Protein AF-A0A7R9CH21-F1 (afdb_monomer_lite)

Foldseek 3Di:
DDDPPPPPPPPPVLVVVLVVQLVLLVVLVVLCVVLVHDFPDDAHSCQSVDPDDDPLSVLQNQQSLLSRLLVLCQQQPAALVQDASNPNVSSVVQCVDVVRGNRSDDDDRDHDPVSSVVSNVVSVVSNPRDDPDDDPDDRPDPPPCVPDDPPPVPPPPPDPDDDDDDDDDDDDDDDDDDDDDDDDDDDDDDDDDDPDDDDDD

Secondary structure (DSSP, 8-state):
------------HHHHHHHHHHHHHHHHHHHHHHTT---SS---GGGGG-S---HHHHHHHHHHHHHHHHHHHHHTT--GGG--TT-HHHHHHHHH-TTT--TT--S-----HHHHHHHHHHHHHHHT---SS----S-S---GGGS-----------PPP----------------------------------------

Sequence (201 aa):
VPGGGTDSVDHNPAYNLAGALTYTTQLINVLAYYLDVRLPNKLCYSDFCSHEMSDPTFARRVAKLNANVLHLCLLQNVEPERLHSTHTLHNVLNLLDTTVSDLGRQGPLEVDPVQARSLEDQLTHDLDLNEGSGSEDESDNLPWEWETVPNISCPETTAGPAVVPSQQLMNTQQATSMAGGLVTSAAASIVSIWRGWTGNK

Structure (mmCIF, N/CA/C/O backbone):
data_AF-A0A7R9CH21-F1
#
_entry.id   AF-A0A7R9CH21-F1
#
loop_
_atom_site.group_PDB
_atom_site.id
_atom_site.type_symbol
_atom_site.label_atom_id
_atom_site.label_alt_id
_atom_site.label_comp_id
_atom_site.label_asym_id
_atom_site.label_entity_id
_atom_site.label_seq_id
_atom_site.pdbx_PDB_ins_code
_atom_site.Cartn_x
_atom_site.Cartn_y
_atom_site.Cartn_z
_atom_site.occupancy
_atom_site.B_iso_or_equiv
_atom_site.auth_seq_id
_atom_site.auth_comp_id
_atom_site.auth_asym_id
_atom_site.auth_atom_id
_atom_site.pdbx_PDB_model_num
ATOM 1 N N . VAL A 1 1 ? 42.437 -32.019 -20.008 1.00 41.94 1 VAL A N 1
ATOM 2 C CA . VAL A 1 1 ? 42.336 -30.587 -19.651 1.00 41.94 1 VAL A CA 1
ATOM 3 C C . VAL A 1 1 ? 40.982 -30.390 -18.994 1.00 41.94 1 VAL A C 1
ATOM 5 O O . VAL A 1 1 ? 39.993 -30.672 -19.659 1.00 41.94 1 VAL A O 1
ATOM 8 N N . PRO A 1 2 ? 40.918 -30.058 -17.696 1.00 45.38 2 PRO A N 1
ATOM 9 C CA . PRO A 1 2 ? 39.664 -29.739 -17.030 1.00 45.38 2 PRO A CA 1
ATOM 10 C C . PRO A 1 2 ? 39.287 -28.289 -17.354 1.00 45.38 2 PRO A C 1
ATOM 12 O O . PRO A 1 2 ? 40.154 -27.426 -17.461 1.00 45.38 2 PRO A O 1
ATOM 15 N N . GLY A 1 3 ? 37.999 -28.033 -17.521 1.00 43.38 3 GLY A N 1
ATOM 16 C CA . GLY A 1 3 ? 37.456 -26.706 -17.786 1.00 43.38 3 GLY A CA 1
ATOM 17 C C . GLY A 1 3 ? 35.960 -26.736 -17.542 1.00 43.38 3 GLY A C 1
ATOM 18 O O . GLY A 1 3 ? 35.179 -26.649 -18.480 1.00 43.38 3 GLY A O 1
ATOM 19 N N . GLY A 1 4 ? 35.580 -26.970 -16.284 1.00 49.09 4 GLY A N 1
ATOM 20 C CA . GLY A 1 4 ? 34.216 -26.758 -15.825 1.00 49.09 4 GLY A CA 1
ATOM 21 C C . GLY A 1 4 ? 33.927 -25.264 -15.853 1.00 49.09 4 GLY A C 1
ATOM 22 O O . GLY A 1 4 ? 34.279 -24.554 -14.918 1.00 49.09 4 GLY A O 1
ATOM 23 N N . GLY A 1 5 ? 33.329 -24.797 -16.944 1.00 43.41 5 GLY A N 1
ATOM 24 C CA . GLY A 1 5 ? 32.589 -23.547 -16.952 1.00 43.41 5 GLY A CA 1
ATOM 25 C C . GLY A 1 5 ? 31.245 -23.819 -16.300 1.00 43.41 5 GLY A C 1
ATOM 26 O O . GLY A 1 5 ? 30.295 -24.203 -16.972 1.00 43.41 5 GLY A O 1
ATOM 27 N N . THR A 1 6 ? 31.171 -23.710 -14.976 1.00 50.28 6 THR A N 1
ATOM 28 C CA . THR A 1 6 ? 29.894 -23.367 -14.358 1.00 50.28 6 THR A CA 1
ATOM 29 C C . THR A 1 6 ? 29.632 -21.937 -14.790 1.00 50.28 6 THR A C 1
ATOM 31 O O . THR A 1 6 ? 30.274 -21.029 -14.263 1.00 50.28 6 THR A O 1
ATOM 34 N N . ASP A 1 7 ? 28.775 -21.760 -15.793 1.00 49.62 7 ASP A N 1
ATOM 35 C CA . ASP A 1 7 ? 28.205 -20.463 -16.128 1.00 49.62 7 ASP A CA 1
ATOM 36 C C . ASP A 1 7 ? 27.578 -19.920 -14.844 1.00 49.62 7 ASP A C 1
ATOM 38 O O . ASP A 1 7 ? 26.506 -20.344 -14.405 1.00 49.62 7 ASP A O 1
ATOM 42 N N . SER A 1 8 ? 28.319 -19.052 -14.162 1.00 51.94 8 SER A N 1
ATOM 43 C CA . SER A 1 8 ? 27.805 -18.238 -13.084 1.00 51.94 8 SER A CA 1
ATOM 44 C C . SER A 1 8 ? 26.752 -17.364 -13.733 1.00 51.94 8 SER A C 1
ATOM 46 O O . SER A 1 8 ? 27.094 -16.375 -14.372 1.00 51.94 8 SER A O 1
ATOM 48 N N . VAL A 1 9 ? 25.488 -17.786 -13.653 1.00 62.00 9 VAL A N 1
ATOM 49 C CA . VAL A 1 9 ? 24.343 -16.962 -14.027 1.00 62.00 9 VAL A CA 1
ATOM 50 C C . VAL A 1 9 ? 24.533 -15.650 -13.286 1.00 62.00 9 VAL A C 1
ATOM 52 O O . VAL A 1 9 ? 24.400 -15.624 -12.059 1.00 62.00 9 VAL A O 1
ATOM 55 N N . ASP A 1 10 ? 24.935 -14.610 -14.015 1.00 57.50 10 ASP A N 1
ATOM 56 C CA . ASP A 1 10 ? 25.156 -13.277 -13.479 1.00 57.50 10 ASP A CA 1
ATOM 57 C C . ASP A 1 10 ? 23.880 -12.876 -12.737 1.00 57.50 10 ASP A C 1
ATOM 59 O O . ASP A 1 10 ? 22.834 -12.614 -13.336 1.00 57.50 10 ASP A O 1
ATOM 63 N N . HIS A 1 11 ? 23.928 -12.937 -11.406 1.00 69.00 11 HIS A N 1
ATOM 64 C CA . HIS A 1 11 ? 22.794 -12.613 -10.555 1.00 69.00 11 HIS A CA 1
ATOM 65 C C . HIS A 1 11 ? 22.593 -11.106 -10.625 1.00 69.00 11 HIS A C 1
ATOM 67 O O . HIS A 1 11 ? 23.187 -10.360 -9.849 1.00 69.00 11 HIS A O 1
ATOM 73 N N . ASN A 1 12 ? 21.771 -10.645 -11.567 1.00 78.38 12 ASN A N 1
ATOM 74 C CA . ASN A 1 12 ? 21.358 -9.253 -11.585 1.00 78.38 12 ASN A CA 1
ATOM 75 C C . ASN A 1 12 ? 20.479 -9.004 -10.340 1.00 78.38 12 ASN A C 1
ATOM 77 O O . ASN A 1 12 ? 19.378 -9.560 -10.256 1.00 78.38 12 ASN A O 1
ATOM 81 N N . PRO A 1 13 ? 20.928 -8.184 -9.367 1.00 82.56 13 PRO A N 1
ATOM 82 C CA . PRO A 1 13 ? 20.180 -7.922 -8.137 1.00 82.56 13 PRO A CA 1
ATOM 83 C C . PRO A 1 13 ? 18.805 -7.295 -8.401 1.00 82.56 13 PRO A C 1
ATOM 85 O O . PRO A 1 13 ? 17.917 -7.409 -7.556 1.00 82.56 13 PRO A O 1
ATOM 88 N N . ALA A 1 14 ? 18.597 -6.697 -9.579 1.00 83.06 14 ALA A N 1
ATOM 89 C CA . ALA A 1 14 ? 17.296 -6.197 -10.005 1.00 83.06 14 ALA A CA 1
ATOM 90 C C . ALA A 1 14 ? 16.229 -7.304 -10.049 1.00 83.06 14 ALA A C 1
ATOM 92 O O . ALA A 1 14 ? 15.091 -7.049 -9.666 1.00 83.06 14 ALA A O 1
ATOM 93 N N . TYR A 1 15 ? 16.584 -8.541 -10.421 1.00 84.06 15 TYR A N 1
ATOM 94 C CA . TYR A 1 15 ? 15.629 -9.656 -10.420 1.00 84.06 15 TYR A CA 1
ATOM 95 C C . TYR A 1 15 ? 15.188 -10.041 -9.006 1.00 84.06 15 TYR A C 1
ATOM 97 O O . TYR A 1 15 ? 14.016 -10.340 -8.788 1.00 84.06 15 TYR A O 1
ATOM 105 N N . ASN A 1 16 ? 16.094 -9.977 -8.026 1.00 88.31 16 ASN A N 1
ATOM 106 C CA . ASN A 1 16 ? 15.745 -10.234 -6.628 1.00 88.31 16 ASN A CA 1
ATOM 107 C C . ASN A 1 16 ? 14.810 -9.151 -6.083 1.00 88.31 16 ASN A C 1
ATOM 109 O O . ASN A 1 16 ? 13.844 -9.465 -5.390 1.00 88.31 16 ASN A O 1
ATOM 113 N N . LEU A 1 17 ? 15.072 -7.885 -6.421 1.00 90.38 17 LEU A N 1
ATOM 114 C CA . LEU A 1 17 ? 14.210 -6.771 -6.035 1.00 90.38 17 LEU A CA 1
ATOM 115 C C . LEU A 1 17 ? 12.823 -6.885 -6.684 1.00 90.38 17 LEU A C 1
ATOM 117 O O . LEU A 1 17 ? 11.815 -6.769 -5.991 1.00 90.38 17 LEU A O 1
ATOM 121 N N . ALA A 1 18 ? 12.768 -7.171 -7.986 1.00 89.50 18 ALA A N 1
ATOM 122 C CA . ALA A 1 18 ? 11.526 -7.400 -8.717 1.00 89.50 18 ALA A CA 1
ATOM 123 C C . ALA A 1 18 ? 10.720 -8.563 -8.118 1.00 89.50 18 ALA A C 1
ATOM 125 O O . ALA A 1 18 ? 9.521 -8.424 -7.876 1.00 89.50 18 ALA A O 1
ATOM 126 N N . GLY A 1 19 ? 11.380 -9.681 -7.798 1.00 91.06 19 GLY A N 1
ATOM 127 C CA . GLY A 1 19 ? 10.759 -10.813 -7.113 1.00 91.06 19 GLY A CA 1
ATOM 128 C C . GLY A 1 19 ? 10.209 -10.429 -5.738 1.00 91.06 19 GLY A C 1
ATOM 129 O O . GLY A 1 19 ? 9.055 -10.721 -5.435 1.00 91.06 19 GLY A O 1
ATOM 130 N N . ALA A 1 20 ? 10.986 -9.707 -4.926 1.00 93.56 20 ALA A N 1
ATOM 131 C CA . ALA A 1 20 ? 10.541 -9.239 -3.614 1.00 93.56 20 ALA A CA 1
ATOM 132 C C . ALA A 1 20 ? 9.308 -8.325 -3.712 1.00 93.56 20 ALA A C 1
ATOM 134 O O . ALA A 1 20 ? 8.345 -8.518 -2.970 1.00 93.56 20 ALA A O 1
ATOM 135 N N . LEU A 1 21 ? 9.296 -7.372 -4.647 1.00 94.69 21 LEU A N 1
ATOM 136 C CA . LEU A 1 21 ? 8.160 -6.471 -4.871 1.00 94.69 21 LEU A CA 1
ATOM 137 C C . LEU A 1 21 ? 6.930 -7.214 -5.406 1.00 94.69 21 LEU A C 1
ATOM 139 O O . LEU A 1 21 ? 5.813 -6.937 -4.969 1.00 94.69 21 LEU A O 1
ATOM 143 N N . THR A 1 22 ? 7.133 -8.204 -6.277 1.00 93.50 22 THR A N 1
ATOM 144 C CA . THR A 1 22 ? 6.076 -9.090 -6.788 1.00 93.50 22 THR A CA 1
ATOM 145 C C . THR A 1 22 ? 5.393 -9.831 -5.640 1.00 93.50 22 THR A C 1
ATOM 147 O O . THR A 1 22 ? 4.187 -9.687 -5.446 1.00 93.50 22 THR A O 1
ATOM 150 N N . TYR A 1 23 ? 6.158 -10.568 -4.829 1.00 95.19 23 TYR A N 1
ATOM 151 C CA . TYR A 1 23 ? 5.602 -11.336 -3.711 1.00 95.19 23 TYR A CA 1
ATOM 152 C C . TYR A 1 23 ? 5.018 -10.441 -2.616 1.00 95.19 23 TYR A C 1
ATOM 154 O O . TYR A 1 23 ? 4.010 -10.791 -2.009 1.00 95.19 23 TYR A O 1
ATOM 162 N N . THR A 1 24 ? 5.600 -9.260 -2.391 1.00 97.00 24 THR A N 1
ATOM 163 C CA . THR A 1 24 ? 5.028 -8.281 -1.457 1.00 97.00 24 THR A CA 1
ATOM 164 C C . THR A 1 24 ? 3.671 -7.798 -1.959 1.00 97.00 24 THR A C 1
ATOM 166 O O . THR A 1 24 ? 2.702 -7.830 -1.211 1.00 97.00 24 THR A O 1
ATOM 169 N N . THR A 1 25 ? 3.562 -7.417 -3.232 1.00 96.50 25 THR A N 1
ATOM 170 C CA . THR A 1 25 ? 2.290 -6.982 -3.834 1.00 96.50 25 THR A CA 1
ATOM 171 C C . THR A 1 25 ? 1.234 -8.076 -3.751 1.00 96.50 25 THR A C 1
ATOM 173 O O . THR A 1 25 ? 0.094 -7.821 -3.373 1.00 96.50 25 THR A O 1
ATOM 176 N N . GLN A 1 26 ? 1.629 -9.313 -4.043 1.00 95.25 26 GLN A N 1
ATOM 177 C CA . GLN A 1 26 ? 0.751 -10.466 -3.930 1.00 95.25 26 GLN A CA 1
ATOM 178 C C . GLN A 1 26 ? 0.251 -10.665 -2.489 1.00 95.25 26 GLN A C 1
ATOM 180 O O . GLN A 1 26 ? -0.954 -10.800 -2.281 1.00 95.25 26 GLN A O 1
ATOM 185 N N . LEU A 1 27 ? 1.144 -10.633 -1.493 1.00 96.62 27 LEU A N 1
ATOM 186 C CA . LEU A 1 27 ? 0.777 -10.732 -0.078 1.00 96.62 27 LEU A CA 1
ATOM 187 C C . LEU A 1 27 ? -0.217 -9.635 0.320 1.00 96.62 27 LEU A C 1
ATOM 189 O O . LEU A 1 27 ? -1.209 -9.924 0.980 1.00 96.62 27 LEU A O 1
ATOM 193 N N . ILE A 1 28 ? 0.021 -8.393 -0.103 1.00 97.38 28 ILE A N 1
ATOM 194 C CA . ILE A 1 28 ? -0.864 -7.260 0.189 1.00 97.38 28 ILE A CA 1
ATOM 195 C C . ILE A 1 28 ? -2.251 -7.447 -0.421 1.00 97.38 28 ILE A C 1
ATOM 197 O O . ILE A 1 28 ? -3.242 -7.206 0.266 1.00 97.38 28 ILE A O 1
ATOM 201 N N . ASN A 1 29 ? -2.343 -7.937 -1.657 1.00 95.12 29 ASN A N 1
ATOM 202 C CA . ASN A 1 29 ? -3.631 -8.226 -2.287 1.00 95.12 29 ASN A CA 1
ATOM 203 C C . ASN A 1 29 ? -4.384 -9.350 -1.552 1.00 95.12 29 ASN A C 1
ATOM 205 O O . ASN A 1 29 ? -5.592 -9.245 -1.344 1.00 95.12 29 ASN A O 1
ATOM 209 N N . VAL A 1 30 ? -3.678 -10.392 -1.098 1.00 95.94 30 VAL A N 1
ATOM 210 C CA . VAL A 1 30 ? -4.264 -11.485 -0.300 1.00 95.94 30 VAL A CA 1
ATOM 211 C C . VAL A 1 30 ? -4.735 -10.989 1.070 1.00 95.94 30 VAL A C 1
ATOM 213 O O . VAL A 1 30 ? -5.845 -11.310 1.489 1.00 95.94 30 VAL A O 1
ATOM 216 N N . LEU A 1 31 ? -3.929 -10.182 1.765 1.00 96.06 31 LEU A N 1
ATOM 217 C CA . LEU A 1 31 ? -4.316 -9.584 3.045 1.00 96.06 31 LEU A CA 1
ATOM 218 C C . LEU A 1 31 ? -5.544 -8.690 2.881 1.00 96.06 31 LEU A C 1
ATOM 220 O O . LEU A 1 31 ? -6.493 -8.827 3.643 1.00 96.06 31 LEU A O 1
ATOM 224 N N . ALA A 1 32 ? -5.561 -7.825 1.867 1.00 95.75 32 ALA A N 1
ATOM 225 C CA . ALA A 1 32 ? -6.702 -6.965 1.576 1.00 95.75 32 ALA A CA 1
ATOM 226 C C . ALA A 1 32 ? -7.982 -7.774 1.315 1.00 95.75 32 ALA A C 1
ATOM 228 O O . ALA A 1 32 ? -9.033 -7.432 1.849 1.00 95.75 32 ALA A O 1
ATOM 229 N N . TYR A 1 33 ? -7.880 -8.880 0.568 1.00 95.00 33 TYR A N 1
ATOM 230 C CA . TYR A 1 33 ? -8.998 -9.792 0.331 1.00 95.00 33 TYR A CA 1
ATOM 231 C C . TYR A 1 33 ? -9.548 -10.395 1.633 1.00 95.00 33 TYR A C 1
ATOM 233 O O . TYR A 1 33 ? -10.745 -10.309 1.889 1.00 95.00 33 TYR A O 1
ATOM 241 N N . TYR A 1 34 ? -8.691 -10.967 2.486 1.00 95.06 34 TYR A N 1
ATOM 242 C CA . TYR A 1 34 ? -9.142 -11.603 3.733 1.00 95.06 34 TYR A CA 1
ATOM 243 C C . TYR A 1 34 ? -9.610 -10.611 4.803 1.00 95.06 34 TYR A C 1
ATOM 245 O O . TYR A 1 34 ? -10.444 -10.964 5.636 1.00 95.06 34 TYR A O 1
ATOM 253 N N . LEU A 1 35 ? -9.082 -9.388 4.791 1.00 94.75 35 LEU A N 1
ATOM 254 C CA . LEU A 1 35 ? -9.494 -8.311 5.691 1.00 94.75 35 LEU A CA 1
ATOM 255 C C . LEU A 1 35 ? -10.731 -7.550 5.185 1.00 94.75 35 LEU A C 1
ATOM 257 O O . LEU A 1 35 ? -11.206 -6.658 5.885 1.00 94.75 35 LEU A O 1
ATOM 261 N N . ASP A 1 36 ? -11.246 -7.894 4.000 1.00 94.44 36 ASP A N 1
ATOM 262 C CA . ASP A 1 36 ? -12.348 -7.201 3.317 1.00 94.44 36 ASP A CA 1
ATOM 263 C C . ASP A 1 36 ? -12.081 -5.693 3.124 1.00 94.44 36 ASP A C 1
ATOM 265 O O . ASP A 1 36 ? -12.939 -4.831 3.316 1.00 94.44 36 ASP A O 1
ATOM 269 N N . VAL A 1 37 ? -10.842 -5.352 2.754 1.00 94.00 37 VAL A N 1
ATOM 270 C CA . VAL A 1 37 ? -10.398 -3.972 2.528 1.00 94.00 37 VAL A CA 1
ATOM 271 C C . VAL A 1 37 ? -10.200 -3.706 1.041 1.00 94.00 37 VAL A C 1
ATOM 273 O O . VAL A 1 37 ? -9.493 -4.425 0.337 1.00 94.00 37 VAL A O 1
ATOM 276 N N . ARG A 1 38 ? -10.754 -2.590 0.561 1.00 93.31 38 ARG A N 1
ATOM 277 C CA . ARG A 1 38 ? -10.504 -2.089 -0.795 1.00 93.31 38 ARG A CA 1
ATOM 278 C C . ARG A 1 38 ? -9.270 -1.192 -0.805 1.00 93.31 38 ARG A C 1
ATOM 280 O O . ARG A 1 38 ? -9.293 -0.113 -0.225 1.00 93.31 38 ARG A O 1
ATOM 287 N N . LEU A 1 39 ? -8.218 -1.623 -1.4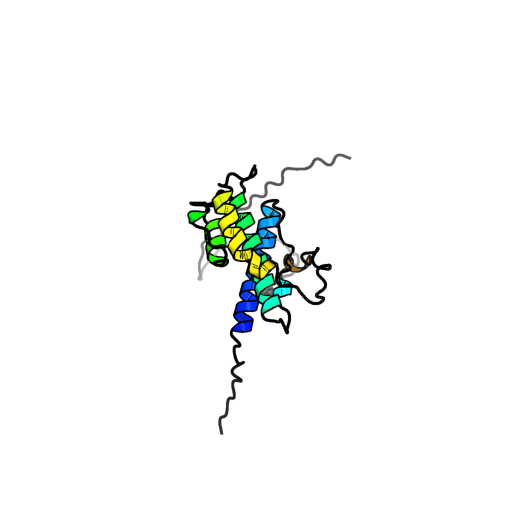98 1.00 94.38 39 LEU A N 1
ATOM 288 C CA . LEU A 1 39 ? -6.982 -0.850 -1.629 1.00 94.38 39 LEU A CA 1
ATOM 289 C C . LEU A 1 39 ? -7.189 0.437 -2.455 1.00 94.38 39 LEU A C 1
ATOM 291 O O . LEU A 1 39 ? -7.955 0.419 -3.425 1.00 94.38 39 LEU A O 1
ATOM 295 N N . PRO A 1 40 ? -6.494 1.542 -2.116 1.00 93.69 40 PRO A N 1
ATOM 296 C CA . PRO A 1 40 ? -6.633 2.818 -2.818 1.00 93.69 40 PRO A CA 1
ATOM 297 C C . PRO A 1 40 ? -6.038 2.791 -4.230 1.00 93.69 40 PRO A C 1
ATOM 299 O O . PRO A 1 40 ? -6.538 3.486 -5.112 1.00 93.69 40 PRO A O 1
ATOM 302 N N . ASN A 1 41 ? -5.004 1.978 -4.469 1.00 93.88 41 ASN A N 1
ATOM 303 C CA . ASN A 1 41 ? -4.369 1.843 -5.775 1.00 93.88 41 ASN A CA 1
ATOM 304 C C . ASN A 1 41 ? -4.536 0.423 -6.312 1.00 93.88 41 ASN A C 1
ATOM 306 O O . ASN A 1 41 ? -4.163 -0.548 -5.652 1.00 93.88 41 ASN A O 1
ATOM 310 N N . LYS A 1 42 ? -5.014 0.298 -7.552 1.00 90.44 42 LYS A N 1
ATOM 311 C CA . LYS A 1 42 ? -4.926 -0.966 -8.288 1.00 90.44 42 LYS A CA 1
ATOM 312 C C . LYS A 1 42 ? -3.461 -1.234 -8.642 1.00 90.44 42 LYS A C 1
ATOM 314 O O . LYS A 1 42 ? -2.810 -0.382 -9.252 1.00 90.44 42 LYS A O 1
ATOM 319 N N . LEU A 1 43 ? -2.953 -2.394 -8.236 1.00 89.69 43 LEU A N 1
ATOM 320 C CA . LEU A 1 43 ? -1.585 -2.827 -8.505 1.00 89.69 43 LEU A CA 1
ATOM 321 C C . LEU A 1 43 ? -1.552 -4.349 -8.656 1.00 89.69 43 LEU A C 1
ATOM 323 O O . LEU A 1 43 ? -1.914 -5.081 -7.729 1.00 89.69 43 LEU A O 1
ATOM 327 N N . CYS A 1 44 ? -1.121 -4.824 -9.822 1.00 88.62 44 CYS A N 1
ATOM 328 C CA . CYS A 1 44 ? -0.935 -6.248 -10.052 1.00 88.62 44 CYS A CA 1
ATOM 329 C C . CYS A 1 44 ? 0.474 -6.653 -9.622 1.00 88.62 44 CYS A C 1
ATOM 331 O O . CYS A 1 44 ? 1.439 -5.933 -9.869 1.00 88.62 44 CYS A O 1
ATOM 333 N N . TYR A 1 45 ? 0.643 -7.843 -9.043 1.00 88.00 45 TYR A N 1
ATOM 334 C CA . TYR A 1 45 ? 1.987 -8.353 -8.742 1.00 88.00 45 TYR A CA 1
ATOM 335 C C . TYR A 1 45 ? 2.834 -8.486 -10.027 1.00 88.00 45 TYR A C 1
ATOM 337 O O . TYR A 1 45 ? 4.048 -8.290 -9.986 1.00 88.00 45 TYR A O 1
ATOM 345 N N . SER A 1 46 ? 2.201 -8.760 -11.181 1.00 87.38 46 SER A N 1
ATOM 346 C CA . SER A 1 46 ? 2.879 -8.905 -12.476 1.00 87.38 46 SER A CA 1
ATOM 347 C C . SER A 1 46 ? 3.468 -7.591 -12.981 1.00 87.38 46 SER A C 1
ATOM 349 O O . SER A 1 46 ? 4.344 -7.610 -13.847 1.00 87.38 46 SER A O 1
ATOM 351 N N . ASP A 1 47 ? 3.054 -6.458 -12.408 1.00 87.06 47 ASP A N 1
ATOM 352 C CA . ASP A 1 47 ? 3.603 -5.148 -12.740 1.00 87.06 47 ASP A CA 1
ATOM 353 C C . ASP A 1 47 ? 5.098 -5.083 -12.388 1.00 87.06 47 ASP A C 1
ATOM 355 O O . ASP A 1 47 ? 5.865 -4.408 -13.062 1.00 87.06 47 ASP A O 1
ATOM 359 N N . PHE A 1 48 ? 5.588 -5.842 -11.409 1.00 88.38 48 PHE A N 1
ATOM 360 C CA . PHE A 1 48 ? 7.028 -5.886 -11.126 1.00 88.38 48 PHE A CA 1
ATOM 361 C C . PHE A 1 48 ? 7.791 -6.935 -11.947 1.00 88.38 48 PHE A C 1
ATOM 363 O O . PHE A 1 48 ? 9.017 -6.915 -11.965 1.00 88.38 48 PHE A O 1
ATOM 370 N N . CYS A 1 49 ? 7.088 -7.815 -12.667 1.00 82.12 49 CYS A N 1
ATOM 371 C CA . CYS A 1 49 ? 7.675 -8.898 -13.466 1.00 82.12 49 CYS A CA 1
ATOM 372 C C . CYS A 1 49 ? 8.007 -8.496 -14.917 1.00 82.12 49 CYS A C 1
ATOM 374 O O . CYS A 1 49 ? 8.471 -9.330 -15.695 1.00 82.12 49 CYS A O 1
ATOM 376 N N . SER A 1 50 ? 7.737 -7.249 -15.314 1.00 74.44 50 SER A N 1
ATOM 377 C CA . SER A 1 50 ? 7.953 -6.778 -16.690 1.00 74.44 50 SER A CA 1
ATOM 378 C C . SER A 1 50 ? 9.449 -6.689 -17.032 1.00 74.44 50 SER A C 1
ATOM 380 O O . SER A 1 50 ? 10.240 -6.221 -16.219 1.00 74.44 50 SER A O 1
ATOM 382 N N . HIS A 1 51 ? 9.834 -7.128 -18.240 1.00 68.88 51 HIS A N 1
ATOM 383 C CA . HIS A 1 51 ? 11.245 -7.259 -18.652 1.00 68.88 51 HIS A CA 1
ATOM 384 C C . HIS A 1 51 ? 11.974 -5.911 -18.794 1.00 68.88 51 HIS A C 1
ATOM 386 O O . HIS A 1 51 ? 13.187 -5.852 -18.618 1.00 68.88 51 HIS A O 1
ATOM 392 N N . GLU A 1 52 ? 11.240 -4.828 -19.061 1.00 78.06 52 GLU A N 1
ATOM 393 C CA . GLU A 1 52 ? 11.771 -3.465 -19.113 1.00 78.06 52 GLU A CA 1
ATOM 394 C C . GLU A 1 52 ? 10.779 -2.501 -18.448 1.00 78.06 52 GLU A C 1
ATOM 396 O O . GLU A 1 52 ? 9.591 -2.488 -18.773 1.00 78.06 52 GLU A O 1
ATOM 401 N N . MET A 1 53 ? 11.264 -1.701 -17.498 1.00 83.69 53 MET A N 1
ATOM 402 C CA . MET A 1 53 ? 10.513 -0.618 -16.860 1.00 83.69 53 MET A CA 1
ATOM 403 C C . MET A 1 53 ? 11.401 0.615 -16.763 1.00 83.69 53 MET A C 1
ATOM 405 O O . MET A 1 53 ? 12.585 0.503 -16.451 1.00 83.69 53 MET A O 1
ATOM 409 N N . SER A 1 54 ? 10.824 1.788 -17.016 1.00 88.19 54 SER A N 1
ATOM 410 C CA . SER A 1 54 ? 11.525 3.052 -16.802 1.00 88.19 54 SER A CA 1
ATOM 411 C C . SER A 1 54 ? 11.566 3.409 -15.312 1.00 88.19 54 SER A C 1
ATOM 413 O O . SER A 1 54 ? 10.660 3.039 -14.562 1.00 88.19 54 SER A O 1
ATOM 415 N N . ASP A 1 55 ? 12.580 4.161 -14.883 1.00 89.62 55 ASP A N 1
ATOM 416 C CA . ASP A 1 55 ? 12.692 4.659 -13.505 1.00 89.62 55 ASP A CA 1
ATOM 417 C C . ASP A 1 55 ? 11.410 5.345 -12.982 1.00 89.62 55 ASP A C 1
ATOM 419 O O . ASP A 1 55 ? 10.973 4.988 -11.885 1.00 89.62 55 ASP A O 1
ATOM 423 N N . PRO A 1 56 ? 10.740 6.264 -13.719 1.00 90.62 56 PRO A N 1
ATOM 424 C CA . PRO A 1 56 ? 9.506 6.884 -13.226 1.00 90.62 56 PRO A CA 1
ATOM 425 C C . PRO A 1 56 ? 8.337 5.895 -13.120 1.00 90.62 56 PRO A C 1
ATOM 427 O O . PRO A 1 56 ? 7.568 5.963 -12.162 1.00 90.62 56 PRO A O 1
ATOM 430 N N . THR A 1 57 ? 8.230 4.931 -14.041 1.00 89.81 57 THR A N 1
ATOM 431 C CA . THR A 1 57 ? 7.245 3.836 -13.959 1.00 89.81 57 THR A CA 1
ATOM 432 C C . THR A 1 57 ? 7.452 3.015 -12.693 1.00 89.81 57 THR A C 1
ATOM 434 O O . THR A 1 57 ? 6.504 2.711 -11.965 1.00 89.81 57 THR A O 1
ATOM 437 N N . PHE A 1 58 ? 8.707 2.651 -12.425 1.00 91.44 58 PHE A N 1
ATOM 438 C CA . PHE A 1 58 ? 9.078 1.864 -11.262 1.00 91.44 58 PHE A CA 1
ATOM 439 C C . PHE A 1 58 ? 8.790 2.623 -9.963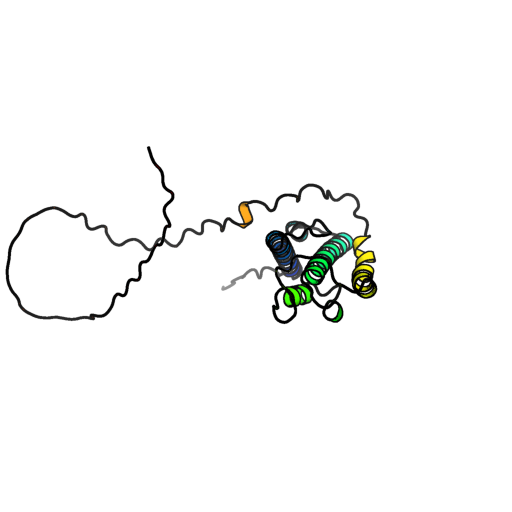 1.00 91.44 58 PHE A C 1
ATOM 441 O O . PHE A 1 58 ? 8.122 2.079 -9.083 1.00 91.44 58 PHE A O 1
ATOM 448 N N . ALA A 1 59 ? 9.209 3.890 -9.872 1.00 93.31 59 ALA A N 1
ATOM 449 C CA . ALA A 1 59 ? 8.942 4.756 -8.725 1.00 93.31 59 ALA A CA 1
ATOM 450 C C . ALA A 1 59 ? 7.437 4.869 -8.441 1.00 93.31 59 ALA A C 1
ATOM 452 O O . ALA A 1 59 ? 7.001 4.617 -7.317 1.00 93.31 59 ALA A O 1
ATOM 453 N N . ARG A 1 60 ? 6.618 5.110 -9.473 1.00 93.06 60 ARG A N 1
ATOM 454 C CA . ARG A 1 60 ? 5.155 5.164 -9.346 1.00 93.06 60 ARG A CA 1
ATOM 455 C C . ARG A 1 60 ? 4.558 3.844 -8.857 1.00 93.06 60 ARG A C 1
ATOM 457 O O . ARG A 1 60 ? 3.691 3.851 -7.985 1.00 93.06 60 ARG A O 1
ATOM 464 N N . ARG A 1 61 ? 5.002 2.696 -9.388 1.00 94.12 61 ARG A N 1
ATOM 465 C CA . ARG A 1 61 ? 4.528 1.361 -8.957 1.00 94.12 61 ARG A CA 1
ATOM 466 C C . ARG A 1 61 ? 4.885 1.081 -7.496 1.00 94.12 61 ARG A C 1
ATOM 468 O O . ARG A 1 61 ? 4.037 0.604 -6.744 1.00 94.12 61 ARG A O 1
ATOM 475 N N . VAL A 1 62 ? 6.100 1.430 -7.072 1.00 95.69 62 VAL A N 1
ATOM 476 C CA . VAL A 1 62 ? 6.526 1.321 -5.668 1.00 95.69 62 VAL A CA 1
ATOM 477 C C . VAL A 1 62 ? 5.720 2.267 -4.772 1.00 95.69 62 VAL A C 1
ATOM 479 O O . VAL A 1 62 ? 5.277 1.855 -3.702 1.00 95.69 62 VAL A O 1
ATOM 482 N N . ALA A 1 63 ? 5.447 3.497 -5.212 1.00 96.56 63 ALA A N 1
ATOM 483 C CA . ALA A 1 63 ? 4.620 4.443 -4.468 1.00 96.56 63 ALA A CA 1
ATOM 484 C C . ALA A 1 63 ? 3.171 3.951 -4.307 1.00 96.56 63 ALA A C 1
ATOM 486 O O . ALA A 1 63 ? 2.623 4.017 -3.206 1.00 96.56 63 ALA A O 1
ATOM 487 N N . LYS A 1 64 ? 2.575 3.363 -5.356 1.00 96.44 64 LYS A N 1
ATOM 488 C CA . LYS A 1 64 ? 1.262 2.692 -5.281 1.00 96.44 64 LYS A CA 1
ATOM 489 C C . LYS A 1 64 ? 1.270 1.554 -4.255 1.00 96.44 64 LYS A C 1
ATOM 491 O O . LYS A 1 64 ? 0.351 1.465 -3.439 1.00 96.44 64 LYS A O 1
ATOM 496 N N . LEU A 1 65 ? 2.309 0.711 -4.261 1.00 97.50 65 LEU A N 1
ATOM 497 C CA . LEU A 1 65 ? 2.466 -0.372 -3.283 1.00 97.50 65 LEU A CA 1
ATOM 498 C C . LEU A 1 65 ? 2.549 0.179 -1.857 1.00 97.50 65 LEU A C 1
ATOM 500 O O . LEU A 1 65 ? 1.828 -0.276 -0.973 1.00 97.50 65 LEU A O 1
ATOM 504 N N . ASN A 1 66 ? 3.389 1.187 -1.640 1.00 98.12 66 ASN A N 1
ATOM 505 C CA . ASN A 1 66 ? 3.562 1.830 -0.343 1.00 98.12 66 ASN A CA 1
ATOM 506 C C . ASN A 1 66 ? 2.263 2.441 0.185 1.00 98.12 66 ASN A C 1
ATOM 508 O O . ASN A 1 66 ? 1.915 2.223 1.344 1.00 98.12 66 ASN A O 1
ATOM 512 N N . ALA A 1 67 ? 1.517 3.144 -0.668 1.00 97.69 67 ALA A N 1
ATOM 513 C CA . ALA A 1 67 ? 0.221 3.709 -0.314 1.00 97.69 67 ALA A CA 1
ATOM 514 C C . ALA A 1 67 ? -0.794 2.618 0.071 1.00 97.69 67 ALA A C 1
ATOM 516 O O . ALA A 1 67 ? -1.513 2.766 1.057 1.00 97.69 67 ALA A O 1
ATOM 517 N N . ASN A 1 68 ? -0.818 1.491 -0.648 1.00 97.75 68 ASN A N 1
ATOM 518 C CA . ASN A 1 68 ? -1.666 0.347 -0.301 1.00 97.75 68 ASN A CA 1
ATOM 519 C C . ASN A 1 68 ? -1.295 -0.267 1.057 1.00 97.75 68 ASN A C 1
ATOM 521 O O . ASN A 1 68 ? -2.180 -0.574 1.855 1.00 97.75 68 ASN A O 1
ATOM 525 N N . VAL A 1 69 ? 0.003 -0.419 1.338 1.00 98.25 69 VAL A N 1
ATOM 526 C CA . VAL A 1 69 ? 0.495 -0.933 2.625 1.00 98.25 69 VAL A CA 1
ATOM 527 C C . VAL A 1 69 ? 0.110 0.002 3.767 1.00 98.25 69 VAL A C 1
ATOM 529 O O . VAL A 1 69 ? -0.459 -0.456 4.754 1.00 98.25 69 VAL A O 1
ATOM 532 N N . LEU A 1 70 ? 0.372 1.306 3.625 1.00 97.56 70 LEU A N 1
ATOM 533 C CA . LEU A 1 70 ? -0.022 2.305 4.619 1.00 97.56 70 LEU A CA 1
ATOM 534 C C . LEU A 1 70 ? -1.527 2.255 4.880 1.00 97.56 70 LEU A C 1
ATOM 536 O O . LEU A 1 70 ? -1.943 2.240 6.033 1.00 97.56 70 LEU A O 1
ATOM 540 N N . HIS A 1 71 ? -2.337 2.168 3.826 1.00 96.44 71 HIS A N 1
ATOM 541 C CA . HIS A 1 71 ? -3.786 2.094 3.957 1.00 96.44 71 HIS A CA 1
ATOM 542 C C . HIS A 1 71 ? -4.238 0.899 4.808 1.00 96.44 71 HIS A C 1
ATOM 544 O O . HIS A 1 71 ? -5.059 1.067 5.711 1.00 96.44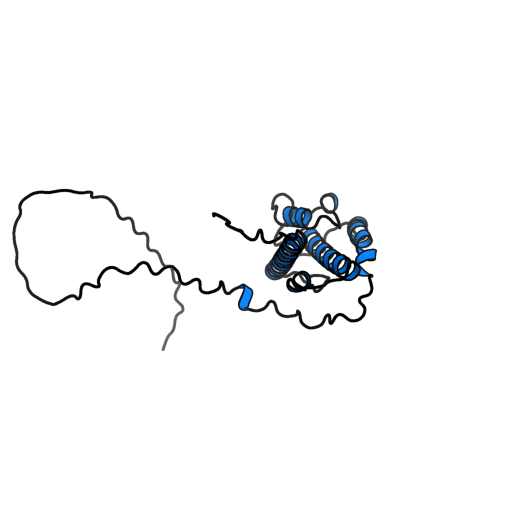 71 HIS A O 1
ATOM 550 N N . LEU A 1 72 ? -3.666 -0.289 4.576 1.00 96.50 72 LEU A N 1
ATOM 551 C CA . LEU A 1 72 ? -3.941 -1.460 5.411 1.00 96.50 72 LEU A CA 1
ATOM 552 C C . LEU A 1 72 ? -3.494 -1.242 6.856 1.00 96.50 72 LEU A C 1
ATOM 554 O O . LEU A 1 72 ? -4.288 -1.466 7.763 1.00 96.50 72 LEU A O 1
ATOM 558 N N . CYS A 1 73 ? -2.265 -0.773 7.080 1.00 97.19 73 CYS A N 1
ATOM 559 C CA . CYS A 1 73 ? -1.756 -0.498 8.425 1.00 97.19 73 CYS A CA 1
ATOM 560 C C . CYS A 1 73 ? -2.687 0.436 9.208 1.00 97.19 73 CYS A C 1
ATOM 562 O O . CYS A 1 73 ? -3.044 0.139 10.345 1.00 97.19 73 CYS A O 1
ATOM 564 N N . LEU A 1 74 ? -3.122 1.531 8.585 1.00 96.25 74 LEU A N 1
ATOM 565 C CA . LEU A 1 74 ? -3.991 2.517 9.219 1.00 96.25 74 LEU A CA 1
ATOM 566 C C . LEU A 1 74 ? -5.385 1.941 9.533 1.00 96.25 74 LEU A C 1
ATOM 568 O O . LEU A 1 74 ? -5.912 2.170 10.619 1.00 96.25 74 LEU A O 1
ATOM 572 N N . LEU A 1 75 ? -5.975 1.142 8.635 1.00 95.81 75 LEU A N 1
ATOM 573 C CA . LEU A 1 75 ? -7.269 0.490 8.891 1.00 95.81 75 LEU A CA 1
ATOM 574 C C . LEU A 1 75 ? -7.202 -0.578 9.990 1.00 95.81 75 LEU A C 1
ATOM 576 O O . LEU A 1 75 ? -8.146 -0.717 10.771 1.00 95.81 75 LEU A O 1
ATOM 580 N N . GLN A 1 76 ? -6.077 -1.288 10.070 1.00 95.75 76 GLN A N 1
ATOM 581 C CA . GLN A 1 76 ? -5.783 -2.278 11.110 1.00 95.75 76 GLN A CA 1
ATOM 582 C C . GLN A 1 76 ? -5.184 -1.640 12.378 1.00 95.75 76 GLN A C 1
ATOM 584 O O . GLN A 1 76 ? -4.556 -2.318 13.188 1.00 95.75 76 GLN A O 1
ATOM 589 N N . ASN A 1 77 ? -5.399 -0.332 12.559 1.00 95.44 77 ASN A N 1
ATOM 590 C CA . ASN A 1 77 ? -5.085 0.428 13.766 1.00 95.44 77 ASN A CA 1
ATOM 591 C C . ASN A 1 77 ? -3.603 0.404 14.184 1.00 95.44 77 ASN A C 1
ATOM 593 O O . ASN A 1 77 ? -3.288 0.435 15.372 1.00 95.44 77 ASN A O 1
ATOM 597 N N . VAL A 1 78 ? -2.686 0.357 13.213 1.00 96.19 78 VAL A N 1
ATOM 598 C CA . VAL A 1 78 ? -1.258 0.572 13.470 1.00 96.19 78 VAL A CA 1
ATOM 599 C C . VAL A 1 78 ? -1.007 2.062 13.684 1.00 96.19 78 VAL A C 1
ATOM 601 O O . VAL A 1 78 ? -1.394 2.891 12.860 1.00 96.19 78 VAL A O 1
ATOM 604 N N . GLU A 1 79 ? -0.317 2.397 14.774 1.00 94.81 79 GLU A N 1
ATOM 605 C CA . GLU A 1 79 ? 0.036 3.779 15.109 1.00 94.81 79 GLU A CA 1
ATOM 606 C C . GLU A 1 79 ? 0.844 4.454 13.980 1.00 94.81 79 GLU A C 1
ATOM 608 O O . GLU A 1 79 ? 1.881 3.915 13.570 1.00 94.81 79 GLU A O 1
ATOM 613 N N . PRO A 1 80 ? 0.441 5.651 13.503 1.00 94.62 80 PRO A N 1
ATOM 614 C CA . PRO A 1 80 ? 1.132 6.336 12.407 1.00 94.62 80 PRO A CA 1
ATOM 615 C C . PRO A 1 80 ? 2.599 6.663 12.704 1.00 94.62 80 PRO A C 1
ATOM 617 O O . PRO A 1 80 ? 3.416 6.679 11.790 1.00 94.62 80 PRO A O 1
ATOM 620 N N . GLU A 1 81 ? 2.958 6.865 13.975 1.00 94.44 81 GLU A N 1
ATOM 621 C CA . GLU A 1 81 ? 4.335 7.128 14.422 1.00 94.44 81 GLU A CA 1
ATOM 622 C C . GLU A 1 81 ? 5.300 5.968 14.124 1.00 94.44 81 GLU A C 1
ATOM 624 O O . GLU A 1 81 ? 6.515 6.158 14.061 1.00 94.44 81 GLU A O 1
ATOM 629 N N . ARG A 1 82 ? 4.762 4.757 13.930 1.00 95.19 82 ARG A N 1
ATOM 630 C CA . ARG A 1 82 ? 5.522 3.538 13.616 1.00 95.19 82 ARG A CA 1
ATOM 631 C C . ARG A 1 82 ? 5.574 3.259 12.114 1.00 95.19 82 ARG A C 1
ATOM 633 O O . ARG A 1 82 ? 6.218 2.299 11.692 1.00 95.19 82 ARG A O 1
ATOM 640 N N . LEU A 1 83 ? 4.888 4.069 11.309 1.00 97.00 83 LEU A N 1
ATOM 641 C CA . LEU A 1 83 ? 4.803 3.913 9.864 1.00 97.00 83 LEU A CA 1
ATOM 642 C C . LEU A 1 83 ? 5.750 4.873 9.151 1.00 97.00 83 LEU A C 1
ATOM 644 O O . LEU A 1 83 ? 6.020 5.983 9.601 1.00 97.00 83 LEU A O 1
ATOM 648 N N . HIS A 1 84 ? 6.238 4.438 7.993 1.00 97.25 84 HIS A N 1
ATOM 649 C CA . HIS A 1 84 ? 7.064 5.271 7.127 1.00 97.25 84 HIS A CA 1
ATOM 650 C C . HIS A 1 84 ? 6.672 5.078 5.668 1.00 97.25 84 HIS A C 1
ATOM 652 O O . HIS A 1 84 ? 6.559 3.941 5.206 1.00 97.25 84 HIS A O 1
ATOM 658 N N . SER A 1 85 ? 6.520 6.167 4.916 1.00 96.44 85 SER A N 1
ATOM 659 C CA . SER A 1 85 ? 5.970 6.122 3.558 1.00 96.44 85 SER A CA 1
ATOM 660 C C . SER A 1 85 ? 6.770 5.259 2.590 1.00 96.44 85 SER A C 1
ATOM 662 O O . SER A 1 85 ? 6.196 4.643 1.706 1.00 96.44 85 SER A O 1
ATOM 664 N N . THR A 1 86 ? 8.082 5.141 2.779 1.00 95.56 86 THR A N 1
ATOM 665 C CA . THR A 1 86 ? 8.961 4.365 1.888 1.00 95.56 86 THR A CA 1
ATOM 666 C C . THR A 1 86 ? 9.495 3.060 2.486 1.00 95.56 86 THR A C 1
ATOM 668 O O . THR A 1 86 ? 10.266 2.365 1.828 1.00 95.56 86 THR A O 1
ATOM 671 N N . HIS A 1 87 ? 9.104 2.681 3.711 1.00 96.81 87 HIS A N 1
ATOM 672 C CA . HIS A 1 87 ? 9.571 1.435 4.342 1.00 96.81 87 HIS A CA 1
ATOM 673 C C . HIS A 1 87 ? 8.528 0.318 4.233 1.00 96.81 87 HIS A C 1
ATOM 675 O O . HIS A 1 87 ? 7.974 -0.141 5.232 1.00 96.81 87 HIS A O 1
ATOM 681 N N . THR A 1 88 ? 8.287 -0.150 3.007 1.00 96.62 88 THR A N 1
ATOM 682 C CA . THR A 1 88 ? 7.238 -1.125 2.664 1.00 96.62 88 THR A CA 1
ATOM 683 C C . THR A 1 88 ? 7.227 -2.335 3.597 1.00 96.62 88 THR A C 1
ATOM 685 O O . THR A 1 88 ? 6.252 -2.566 4.304 1.00 96.62 88 THR A O 1
ATOM 688 N N . LEU A 1 89 ? 8.331 -3.090 3.653 1.00 96.94 89 LEU A N 1
ATOM 689 C CA . LEU A 1 89 ? 8.398 -4.337 4.422 1.00 96.94 89 LEU A CA 1
ATOM 690 C C . LEU A 1 89 ? 8.326 -4.100 5.931 1.00 96.94 89 LEU A C 1
ATOM 692 O O . LEU A 1 89 ? 7.750 -4.914 6.642 1.00 96.94 89 LEU A O 1
ATOM 696 N N . HIS A 1 90 ? 8.869 -2.985 6.424 1.00 97.81 90 HIS A N 1
ATOM 697 C CA . HIS A 1 90 ? 8.759 -2.629 7.838 1.00 97.81 90 HIS A CA 1
ATOM 698 C C . HIS A 1 90 ? 7.294 -2.423 8.242 1.00 97.81 90 HIS A C 1
ATOM 700 O O . HIS A 1 90 ? 6.846 -2.971 9.245 1.00 97.81 90 HIS A O 1
ATOM 706 N N . ASN A 1 91 ? 6.531 -1.700 7.421 1.00 98.25 91 ASN A N 1
ATOM 707 C CA . ASN A 1 91 ? 5.109 -1.483 7.661 1.00 98.25 91 ASN A CA 1
ATOM 708 C C . ASN A 1 91 ? 4.319 -2.800 7.586 1.00 98.25 91 ASN A C 1
ATOM 710 O O . ASN A 1 91 ? 3.447 -3.028 8.419 1.00 98.25 91 ASN A O 1
ATOM 714 N N . VAL A 1 92 ? 4.663 -3.702 6.656 1.00 98.06 92 VAL A N 1
ATOM 715 C CA . VAL A 1 92 ? 4.066 -5.051 6.598 1.00 98.06 92 VAL A CA 1
ATOM 716 C C . VAL A 1 92 ? 4.355 -5.847 7.867 1.00 98.06 92 VAL A C 1
ATOM 718 O O . VAL A 1 92 ? 3.462 -6.497 8.396 1.00 98.06 92 VAL A O 1
ATOM 721 N N . LEU A 1 93 ? 5.576 -5.779 8.397 1.00 97.94 93 LEU A N 1
ATOM 722 C CA . LEU A 1 93 ? 5.904 -6.441 9.659 1.00 97.94 93 LEU A CA 1
ATOM 723 C C . LEU A 1 93 ? 5.102 -5.858 10.829 1.00 97.94 93 LEU A C 1
ATOM 725 O O . LEU A 1 93 ? 4.603 -6.626 11.642 1.00 97.94 93 LEU A O 1
ATOM 729 N N . ASN A 1 94 ? 4.908 -4.536 10.879 1.00 98.00 94 ASN A N 1
ATOM 730 C CA . ASN A 1 94 ? 4.035 -3.912 11.878 1.00 98.00 94 ASN A CA 1
ATOM 731 C C . ASN A 1 94 ? 2.567 -4.338 11.718 1.00 98.00 94 ASN A C 1
ATOM 733 O O . ASN A 1 94 ? 1.896 -4.561 12.716 1.00 98.00 94 ASN A O 1
ATOM 737 N N . LEU A 1 95 ? 2.074 -4.481 10.484 1.00 97.50 95 LEU A N 1
ATOM 738 C CA . LEU A 1 95 ? 0.720 -4.966 10.195 1.00 97.50 95 LEU A CA 1
ATOM 739 C C . LEU A 1 95 ? 0.498 -6.416 10.654 1.00 97.50 95 LEU A C 1
ATOM 741 O O . LEU A 1 95 ? -0.610 -6.775 11.028 1.00 97.50 95 LEU A O 1
ATOM 745 N N . LEU A 1 96 ? 1.527 -7.261 10.579 1.00 96.75 96 LEU A N 1
ATOM 746 C CA . LEU A 1 96 ? 1.443 -8.674 10.965 1.00 96.75 96 LEU A CA 1
ATOM 747 C C . LEU A 1 96 ? 1.763 -8.915 12.447 1.00 96.75 96 LEU A C 1
ATOM 749 O O . LEU A 1 96 ? 1.558 -10.019 12.952 1.00 96.75 96 LEU A O 1
ATOM 753 N N . ASP A 1 97 ? 2.276 -7.905 13.144 1.00 96.75 97 ASP A N 1
ATOM 754 C CA . ASP A 1 97 ? 2.574 -7.973 14.565 1.00 96.75 97 ASP A CA 1
ATOM 755 C C . ASP A 1 97 ? 1.318 -7.643 15.383 1.00 96.75 97 ASP A C 1
ATOM 757 O O . ASP A 1 97 ? 0.884 -6.495 15.493 1.00 96.75 97 ASP A O 1
ATOM 761 N N . THR A 1 98 ? 0.735 -8.670 15.999 1.00 94.25 98 THR A N 1
ATOM 762 C CA . THR A 1 98 ? -0.490 -8.559 16.808 1.00 94.25 98 THR A CA 1
ATOM 763 C C . THR A 1 98 ? -0.289 -7.803 18.122 1.00 94.25 98 THR A C 1
ATOM 765 O O . THR A 1 98 ? -1.241 -7.618 18.873 1.00 94.25 98 THR A O 1
ATOM 768 N N . THR A 1 99 ? 0.944 -7.418 18.465 1.00 96.00 99 THR A N 1
ATOM 769 C CA . THR A 1 99 ? 1.205 -6.571 19.638 1.00 96.00 99 THR A CA 1
ATOM 770 C C . THR A 1 99 ? 0.992 -5.087 19.347 1.00 96.00 99 THR A C 1
ATOM 772 O O . THR A 1 99 ? 0.860 -4.298 20.279 1.00 96.00 99 THR A O 1
ATOM 775 N N . VAL A 1 100 ? 0.938 -4.713 18.066 1.00 95.31 100 VAL A N 1
ATOM 776 C CA . VAL A 1 100 ? 0.915 -3.317 17.604 1.00 95.31 100 VAL A CA 1
ATOM 777 C C . VAL A 1 100 ? -0.108 -3.041 16.502 1.00 95.31 100 VAL A C 1
ATOM 779 O O . VAL A 1 100 ? -0.262 -1.894 16.089 1.00 95.31 100 VAL A O 1
ATOM 782 N N . SER A 1 101 ? -0.787 -4.079 16.021 1.00 95.88 101 SER A N 1
ATOM 783 C CA . SER A 1 101 ? -1.885 -4.012 15.060 1.00 95.88 101 SER A CA 1
ATOM 784 C C . SER A 1 101 ? -3.100 -4.763 15.601 1.00 95.88 101 SER A C 1
ATOM 786 O O . SER A 1 101 ? -2.966 -5.745 16.334 1.00 95.88 101 SER A O 1
ATOM 788 N N . ASP A 1 102 ? -4.287 -4.313 15.208 1.00 94.94 102 ASP A N 1
ATOM 789 C CA . ASP A 1 102 ? -5.555 -5.006 15.427 1.00 94.94 102 ASP A CA 1
ATOM 790 C C . ASP A 1 102 ? -5.968 -5.693 14.118 1.00 94.94 102 ASP A C 1
ATOM 792 O O . ASP A 1 102 ? -6.825 -5.221 13.369 1.00 94.94 102 ASP A O 1
ATOM 796 N N . LEU A 1 103 ? -5.256 -6.768 13.770 1.00 93.81 103 LEU A N 1
ATOM 797 C CA . LEU A 1 103 ? -5.450 -7.468 12.503 1.00 93.81 103 LEU A CA 1
ATOM 798 C C . LEU A 1 103 ? -6.820 -8.169 12.465 1.00 93.81 103 LEU A C 1
ATOM 800 O O . LEU A 1 103 ? -7.133 -9.016 13.298 1.00 93.81 103 LEU A O 1
ATOM 804 N N . GLY A 1 104 ? -7.619 -7.851 11.452 1.00 93.69 104 GLY A N 1
ATOM 805 C CA . GLY A 1 104 ? -9.022 -8.242 11.334 1.00 93.69 104 GLY A CA 1
ATOM 806 C C . GLY A 1 104 ? -10.002 -7.178 11.833 1.00 93.69 104 GLY A C 1
ATOM 807 O O . GLY A 1 104 ? -11.211 -7.419 11.779 1.00 93.69 104 GLY A O 1
ATOM 808 N N . ARG A 1 105 ? -9.526 -6.011 12.291 1.00 94.00 105 ARG A N 1
ATOM 809 C CA . ARG A 1 105 ? -10.388 -4.913 12.734 1.00 94.00 105 ARG A CA 1
ATOM 810 C C . ARG A 1 105 ? -11.333 -4.483 11.619 1.00 94.00 105 ARG A C 1
ATOM 812 O O . ARG A 1 105 ? -10.922 -4.176 10.501 1.00 94.00 105 ARG A O 1
ATOM 819 N N . GLN A 1 106 ? -12.607 -4.399 11.983 1.00 90.25 106 GLN A N 1
ATOM 820 C CA . GLN A 1 106 ? -13.683 -3.876 11.154 1.00 90.25 106 GLN A CA 1
ATOM 821 C C . GLN A 1 106 ? -14.237 -2.623 11.830 1.00 90.25 106 GLN A C 1
ATOM 823 O O . GLN A 1 106 ? -14.645 -2.668 12.990 1.00 90.25 106 GLN A O 1
ATOM 828 N N . GLY A 1 107 ? -14.248 -1.492 11.129 1.00 84.94 107 GLY A N 1
ATOM 829 C CA . GLY A 1 107 ? -14.768 -0.242 11.675 1.00 84.94 107 GLY A CA 1
ATOM 830 C C . GLY A 1 107 ? -14.195 1.005 11.007 1.00 84.94 107 GLY A C 1
ATOM 831 O O . GLY A 1 107 ? -13.360 0.901 10.108 1.00 84.94 107 GLY A O 1
ATOM 832 N N . PRO A 1 108 ? -14.643 2.200 11.430 1.00 86.56 108 PRO A N 1
ATOM 833 C CA . PRO A 1 108 ? -14.136 3.464 10.908 1.00 86.56 108 PRO A CA 1
ATOM 834 C C . PRO A 1 108 ? -12.628 3.617 11.124 1.00 86.56 108 PRO A C 1
ATOM 836 O O . PRO A 1 108 ? -12.064 3.072 12.073 1.00 86.56 108 PRO A O 1
ATOM 839 N N . LEU A 1 109 ? -11.975 4.392 10.263 1.00 86.94 109 LEU A N 1
ATOM 840 C CA . LEU A 1 109 ? -10.577 4.765 10.445 1.00 86.94 109 LEU A CA 1
ATOM 841 C C . LEU A 1 109 ? -10.444 5.756 11.615 1.00 86.94 109 LEU A C 1
ATOM 843 O O . LEU A 1 109 ? -11.028 6.837 11.572 1.00 86.94 109 LEU A O 1
ATOM 847 N N . GLU A 1 110 ? -9.669 5.395 12.638 1.00 86.19 110 GLU A N 1
ATOM 848 C CA . GLU A 1 110 ? -9.435 6.203 13.847 1.00 86.19 110 GLU A CA 1
ATOM 849 C C . GLU A 1 110 ? -7.995 6.731 13.868 1.00 86.19 110 GLU A C 1
ATOM 851 O O . GLU A 1 110 ? -7.180 6.354 14.701 1.00 86.19 110 GLU A O 1
ATOM 856 N N . VAL A 1 111 ? -7.659 7.591 12.905 1.00 90.12 111 VAL A N 1
ATOM 857 C CA . VAL A 1 111 ? -6.307 8.149 12.758 1.00 90.12 111 VAL A CA 1
ATOM 858 C C . VAL A 1 111 ? -6.368 9.671 12.701 1.00 90.12 111 VAL A C 1
ATOM 860 O O . VAL A 1 111 ? -7.279 10.242 12.102 1.00 90.12 111 VAL A O 1
ATOM 863 N N . ASP A 1 112 ? -5.380 10.331 13.313 1.00 91.19 112 ASP A N 1
ATOM 864 C CA . ASP A 1 112 ? -5.192 11.777 13.190 1.00 91.19 112 ASP A CA 1
ATOM 865 C C . ASP A 1 112 ? -4.986 12.160 11.709 1.00 91.19 112 ASP A C 1
ATOM 867 O O . ASP A 1 112 ? -3.995 11.740 11.095 1.00 91.19 112 ASP A O 1
ATOM 871 N N . PRO A 1 113 ? -5.885 12.968 11.114 1.00 89.19 113 PRO A N 1
ATOM 872 C CA . PRO A 1 113 ? -5.819 13.305 9.697 1.00 89.19 113 PRO A CA 1
ATOM 873 C C . PRO A 1 113 ? -4.524 14.025 9.313 1.00 89.19 113 PRO A C 1
ATOM 875 O O . PRO A 1 113 ? -4.098 13.925 8.165 1.00 89.19 113 PRO A O 1
ATOM 878 N N . VAL A 1 114 ? -3.877 14.741 10.240 1.00 93.69 114 VAL A N 1
ATOM 879 C CA . VAL A 1 114 ? -2.614 15.438 9.954 1.00 93.69 114 VAL A CA 1
ATOM 880 C C . VAL A 1 114 ? -1.474 14.440 9.758 1.00 93.69 114 VAL A C 1
ATOM 882 O O . VAL A 1 114 ? -0.675 14.588 8.834 1.00 93.69 114 VAL A O 1
ATOM 885 N N . GLN A 1 115 ? -1.416 13.399 10.590 1.00 92.69 115 GLN A N 1
ATOM 886 C CA . GLN A 1 115 ? -0.393 12.357 10.497 1.00 92.69 115 GLN A CA 1
ATOM 887 C C . GLN A 1 115 ? -0.599 11.473 9.269 1.00 92.69 115 GLN A C 1
ATOM 889 O O . GLN A 1 115 ? 0.355 11.232 8.531 1.00 92.69 115 GLN A O 1
ATOM 894 N N . ALA A 1 116 ? -1.844 11.056 9.008 1.00 90.00 116 ALA A N 1
ATOM 895 C CA . ALA A 1 116 ? -2.179 10.311 7.796 1.00 90.00 116 ALA A CA 1
ATOM 896 C C . ALA A 1 116 ? -1.776 11.097 6.539 1.00 90.00 116 ALA A C 1
ATOM 898 O O . ALA A 1 116 ? -1.067 10.578 5.679 1.00 90.00 116 ALA A O 1
ATOM 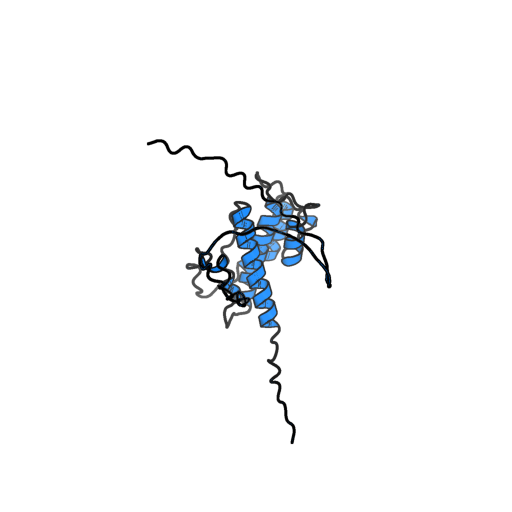899 N N . ARG A 1 117 ? -2.129 12.386 6.484 1.00 91.25 117 ARG A N 1
ATOM 900 C CA . ARG A 1 117 ? -1.790 13.249 5.352 1.00 91.25 117 ARG A CA 1
ATOM 901 C C . ARG A 1 117 ? -0.287 13.453 5.183 1.00 91.25 117 ARG A C 1
ATOM 903 O O . ARG A 1 117 ? 0.194 13.453 4.062 1.00 91.25 117 ARG A O 1
ATOM 910 N N . SER A 1 118 ? 0.467 13.571 6.275 1.00 94.56 118 SER A N 1
ATOM 911 C CA . SER A 1 118 ? 1.933 13.672 6.222 1.00 94.56 118 SER A CA 1
ATOM 912 C C . SER A 1 118 ? 2.587 12.443 5.572 1.00 94.56 118 SER A C 1
ATOM 914 O O . SER A 1 118 ? 3.578 12.571 4.849 1.00 94.56 118 SER A O 1
ATOM 916 N N . LEU A 1 119 ? 2.037 11.246 5.807 1.00 94.62 119 LEU A N 1
ATOM 917 C CA . LEU A 1 119 ? 2.506 10.018 5.162 1.00 94.62 119 LEU A CA 1
ATOM 918 C C . LEU A 1 119 ? 2.144 9.993 3.670 1.00 94.62 119 LEU A C 1
ATOM 920 O O . LEU A 1 119 ? 2.976 9.609 2.846 1.00 94.62 119 LEU A O 1
ATOM 924 N N . GLU A 1 120 ? 0.932 10.423 3.322 1.00 91.81 120 GLU A N 1
ATOM 925 C CA . GLU A 1 120 ? 0.455 10.501 1.935 1.00 91.81 120 GLU A CA 1
ATOM 926 C C . GLU A 1 120 ? 1.229 11.539 1.111 1.00 91.81 120 GLU A C 1
ATOM 928 O O . GLU A 1 120 ? 1.686 11.226 0.013 1.00 91.81 120 GLU A O 1
ATOM 933 N N . ASP A 1 121 ? 1.464 12.732 1.666 1.00 93.81 121 ASP A N 1
ATOM 934 C CA . ASP A 1 121 ? 2.153 13.843 0.998 1.00 93.81 121 ASP A CA 1
ATOM 935 C C . ASP A 1 121 ? 3.576 13.458 0.545 1.00 93.81 121 ASP A C 1
ATOM 937 O O . ASP A 1 121 ? 4.066 13.955 -0.470 1.00 93.81 121 ASP A O 1
ATOM 941 N N . GLN A 1 122 ? 4.233 12.534 1.258 1.00 94.50 122 GLN A N 1
ATOM 942 C CA . GLN A 1 122 ? 5.552 12.006 0.887 1.00 94.50 122 GLN A CA 1
ATOM 943 C C . GLN A 1 122 ? 5.527 11.099 -0.351 1.00 94.50 122 GLN A C 1
ATOM 945 O O . GLN A 1 122 ? 6.562 10.928 -0.989 1.00 94.50 122 GLN A O 1
ATOM 950 N N . LEU A 1 123 ? 4.376 10.513 -0.690 1.00 94.44 123 LEU A N 1
ATOM 951 C CA . LEU A 1 123 ? 4.205 9.651 -1.863 1.00 94.44 123 LEU A CA 1
ATOM 952 C C . LEU A 1 123 ? 3.649 10.404 -3.073 1.00 94.44 123 LEU A C 1
ATOM 954 O O . LEU A 1 123 ? 3.809 9.932 -4.197 1.00 94.44 123 LEU A O 1
ATOM 958 N N . THR A 1 124 ? 3.023 11.565 -2.864 1.00 93.19 124 THR A N 1
ATOM 959 C CA . THR A 1 124 ? 2.336 12.339 -3.911 1.00 93.19 124 THR A CA 1
ATOM 960 C C . THR A 1 124 ? 3.212 12.588 -5.135 1.00 93.19 124 THR A C 1
ATOM 962 O O . THR A 1 124 ? 2.761 12.387 -6.257 1.00 93.19 124 THR A O 1
ATOM 965 N N . HIS A 1 125 ? 4.486 12.945 -4.935 1.00 92.56 125 HIS A N 1
ATOM 966 C CA . HIS A 1 125 ? 5.400 13.210 -6.048 1.00 92.56 125 HIS A CA 1
ATOM 967 C C . HIS A 1 125 ? 5.543 12.014 -7.000 1.00 92.56 125 HIS A C 1
ATOM 969 O O . HIS A 1 125 ? 5.427 12.183 -8.212 1.00 92.56 125 HIS A O 1
ATOM 975 N N . ASP A 1 126 ? 5.761 10.819 -6.448 1.00 92.56 126 ASP A N 1
ATOM 976 C CA . ASP A 1 126 ? 5.981 9.601 -7.229 1.00 92.56 126 ASP A CA 1
ATOM 977 C C . ASP A 1 126 ? 4.670 9.051 -7.811 1.00 92.56 126 ASP A C 1
ATOM 979 O O . ASP A 1 126 ? 4.660 8.463 -8.894 1.00 92.56 126 ASP A O 1
ATOM 983 N N . LEU A 1 127 ? 3.546 9.259 -7.117 1.00 90.75 127 LEU A N 1
ATOM 984 C CA . LEU A 1 127 ? 2.213 8.884 -7.598 1.00 90.75 127 LEU A CA 1
ATOM 985 C C . LEU A 1 127 ? 1.789 9.699 -8.832 1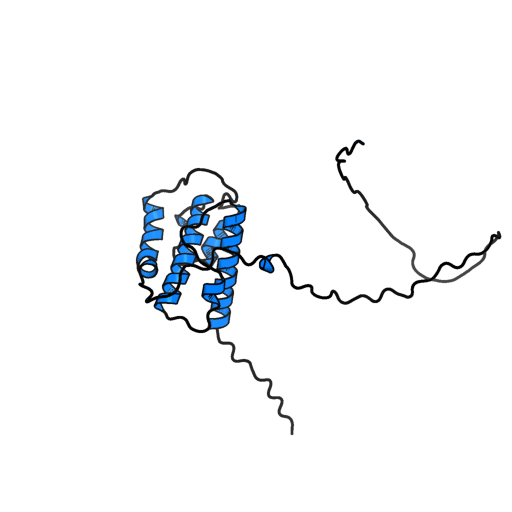.00 90.75 127 LEU A C 1
ATOM 987 O O . LEU A 1 127 ? 1.156 9.141 -9.737 1.00 90.75 127 LEU A O 1
ATOM 991 N N . ASP A 1 128 ? 2.180 10.975 -8.876 1.00 89.94 128 ASP A N 1
ATOM 992 C CA . ASP A 1 128 ? 1.855 11.937 -9.937 1.00 89.94 128 ASP A CA 1
ATOM 993 C C . ASP A 1 128 ? 2.753 11.821 -11.183 1.00 89.94 128 ASP A C 1
ATOM 995 O O . ASP A 1 128 ? 2.529 12.517 -12.180 1.00 89.94 128 ASP A O 1
ATOM 999 N N . LEU A 1 129 ? 3.764 10.945 -11.172 1.00 85.62 129 LEU A N 1
ATOM 1000 C CA . LEU A 1 129 ? 4.608 10.710 -12.343 1.00 85.62 129 LEU A CA 1
ATOM 1001 C C . LEU A 1 129 ? 3.744 10.193 -13.509 1.00 85.62 129 LEU A C 1
ATOM 1003 O O . LEU A 1 129 ? 3.165 9.110 -13.460 1.00 85.62 129 LEU A O 1
ATOM 1007 N N . ASN A 1 130 ? 3.619 10.990 -14.571 1.00 69.44 130 ASN A N 1
ATOM 1008 C CA . ASN A 1 130 ? 2.753 10.666 -15.703 1.00 69.44 130 ASN A CA 1
ATOM 1009 C C . ASN A 1 130 ? 3.335 9.516 -16.543 1.00 69.44 130 ASN A C 1
ATOM 1011 O O . ASN A 1 130 ? 4.392 9.662 -17.159 1.00 69.44 130 ASN A O 1
ATOM 1015 N N . GLU A 1 131 ? 2.602 8.406 -16.636 1.00 61.69 131 GLU A N 1
ATOM 1016 C CA . GLU A 1 131 ? 2.883 7.335 -17.592 1.00 61.69 131 GLU A CA 1
ATOM 1017 C C . GLU A 1 131 ? 2.420 7.784 -18.981 1.00 61.69 131 GLU A C 1
ATOM 1019 O O . GLU A 1 131 ? 1.227 7.946 -19.248 1.00 61.69 131 GLU A O 1
ATOM 1024 N N . GLY A 1 132 ? 3.358 7.941 -19.909 1.00 51.94 132 GLY A N 1
ATOM 1025 C CA . GLY A 1 132 ? 3.011 7.897 -21.321 1.00 51.94 132 GLY A CA 1
ATOM 1026 C C . GLY A 1 132 ? 2.492 6.500 -21.666 1.00 51.94 132 GLY A C 1
ATOM 1027 O O . GLY A 1 132 ? 3.284 5.627 -21.980 1.00 51.94 132 GLY A O 1
ATOM 1028 N N . SER A 1 133 ? 1.170 6.308 -21.636 1.00 52.41 133 SER A N 1
ATOM 1029 C CA . SER A 1 133 ? 0.466 5.165 -22.233 1.00 52.41 133 SER A CA 1
ATOM 1030 C C . SER A 1 133 ? 0.931 3.775 -21.755 1.00 52.41 133 SER A C 1
ATOM 1032 O O . SER A 1 133 ? 1.503 3.005 -22.524 1.00 52.41 133 SER A O 1
ATOM 1034 N N . GLY A 1 134 ? 0.597 3.407 -20.518 1.00 47.91 134 GLY A N 1
ATOM 1035 C CA . GLY A 1 134 ? 0.658 2.025 -20.030 1.00 47.91 134 GLY A CA 1
ATOM 1036 C C . GLY A 1 134 ? -0.714 1.592 -19.523 1.00 47.91 134 GLY A C 1
ATOM 1037 O O . GLY A 1 134 ? -1.121 2.012 -18.450 1.00 47.91 134 GLY A O 1
ATOM 1038 N N . SER A 1 135 ? -1.433 0.810 -20.330 1.00 47.41 135 SER A N 1
ATOM 1039 C CA . SER A 1 135 ? -2.745 0.196 -20.066 1.00 47.41 135 SER A CA 1
ATOM 1040 C C . SER A 1 135 ? -2.954 -0.232 -18.600 1.00 47.41 135 SER A C 1
ATOM 1042 O O . SER A 1 135 ? -2.445 -1.267 -18.177 1.00 47.41 135 SER A O 1
ATOM 1044 N N . GLU A 1 136 ? -3.740 0.539 -17.842 1.00 51.41 136 GLU A N 1
ATOM 1045 C CA . GLU A 1 136 ? -4.097 0.268 -16.437 1.00 51.41 136 GLU A CA 1
ATOM 1046 C C . GLU A 1 136 ? -5.319 -0.685 -16.292 1.00 51.41 136 GLU A C 1
ATOM 1048 O O . GLU A 1 136 ? -5.876 -0.787 -15.201 1.00 51.41 136 GLU A O 1
ATOM 1053 N N . ASP A 1 137 ? -5.758 -1.374 -17.362 1.00 49.38 137 ASP A N 1
ATOM 1054 C CA . ASP A 1 137 ? -7.123 -1.945 -17.467 1.00 49.38 137 ASP A CA 1
ATOM 1055 C C . ASP A 1 137 ? -7.251 -3.488 -17.564 1.00 49.38 137 ASP A C 1
ATOM 1057 O O . ASP A 1 137 ? -8.278 -3.988 -18.005 1.00 49.38 137 ASP A O 1
ATOM 1061 N N . GLU A 1 138 ? -6.266 -4.295 -17.147 1.00 48.50 138 GLU A N 1
ATOM 1062 C CA . GLU A 1 138 ? -6.408 -5.775 -17.225 1.00 48.50 138 GLU A CA 1
ATOM 1063 C C . GLU A 1 138 ? -6.016 -6.563 -15.958 1.00 48.50 138 GLU A C 1
ATOM 1065 O O . GLU A 1 138 ? -5.701 -7.748 -16.022 1.00 48.50 138 GLU A O 1
ATOM 1070 N N . SER A 1 139 ? -6.068 -5.953 -14.771 1.00 50.41 139 SER A N 1
ATOM 1071 C CA . SER A 1 139 ? -5.645 -6.605 -13.514 1.00 50.41 139 SER A CA 1
ATOM 1072 C C . SER A 1 139 ? -6.767 -6.909 -12.514 1.00 50.41 139 SER A C 1
ATOM 1074 O O . SER A 1 139 ? -6.493 -7.177 -11.346 1.00 50.41 139 SER A O 1
ATOM 1076 N N . ASP A 1 140 ? -8.031 -6.919 -12.947 1.00 48.69 140 ASP A N 1
ATOM 1077 C CA . ASP A 1 140 ? -9.172 -7.223 -12.060 1.00 48.69 140 ASP A CA 1
ATOM 1078 C C . ASP A 1 140 ? -9.303 -8.716 -11.695 1.00 48.69 140 ASP A C 1
ATOM 1080 O O . ASP A 1 140 ? -10.195 -9.088 -10.937 1.00 48.69 140 ASP A O 1
ATOM 1084 N N . ASN A 1 141 ? -8.395 -9.579 -12.157 1.00 49.44 141 ASN A N 1
ATOM 1085 C CA . ASN A 1 141 ? -8.339 -10.969 -11.720 1.00 49.44 141 ASN A CA 1
ATOM 1086 C C . ASN A 1 141 ? -6.956 -11.271 -11.147 1.00 49.44 141 ASN A C 1
ATOM 1088 O O . ASN A 1 141 ? -5.980 -11.288 -11.894 1.00 49.44 141 ASN A O 1
ATOM 1092 N N . LEU A 1 142 ? -6.875 -11.599 -9.848 1.00 51.84 142 LEU A N 1
ATOM 1093 C CA . LEU A 1 142 ? -5.867 -12.571 -9.419 1.00 51.84 142 LEU A CA 1
ATOM 1094 C C . LEU A 1 142 ? -6.110 -13.804 -10.295 1.00 51.84 142 LEU A C 1
ATOM 1096 O O . LEU A 1 142 ? -7.214 -14.354 -10.246 1.00 51.84 142 LEU A O 1
ATOM 1100 N N . PRO A 1 143 ? -5.151 -14.233 -11.124 1.00 52.97 143 PRO A N 1
ATOM 1101 C CA . PRO A 1 143 ? -5.318 -15.461 -11.869 1.00 52.97 143 PRO A CA 1
ATOM 1102 C C . PRO A 1 143 ? -5.630 -16.586 -10.878 1.00 52.97 143 PRO A C 1
ATOM 1104 O O . PRO A 1 143 ? -4.907 -16.788 -9.904 1.00 52.97 143 PRO A O 1
ATOM 1107 N N . TRP A 1 144 ? -6.724 -17.313 -11.101 1.00 49.72 144 TRP A N 1
ATOM 1108 C CA . TRP A 1 144 ? -7.158 -18.437 -10.254 1.00 49.72 144 TRP A CA 1
ATOM 1109 C C . TRP A 1 144 ? -6.071 -19.519 -10.056 1.00 49.72 144 TRP A C 1
ATOM 1111 O O . TRP A 1 144 ? -6.203 -20.398 -9.212 1.00 49.72 144 TRP A O 1
ATOM 1121 N N . GLU A 1 145 ? -4.979 -19.443 -10.816 1.00 48.28 145 GLU A N 1
ATOM 1122 C CA . GLU A 1 145 ? -3.781 -20.276 -10.717 1.00 48.28 145 GLU A CA 1
ATOM 1123 C C . GLU A 1 145 ? -2.915 -20.036 -9.463 1.00 48.28 145 GLU A C 1
ATOM 1125 O O . GLU A 1 145 ? -2.105 -20.898 -9.131 1.00 48.28 145 GLU A O 1
ATOM 1130 N N . TRP A 1 146 ? -3.086 -18.936 -8.718 1.00 58.44 146 TRP A N 1
ATOM 1131 C CA . TRP A 1 146 ? -2.303 -18.691 -7.490 1.00 58.44 146 TRP A CA 1
ATOM 1132 C C . TRP A 1 146 ? -2.642 -19.630 -6.330 1.00 58.44 146 TRP A C 1
ATOM 1134 O O . TRP A 1 146 ? -1.796 -19.873 -5.470 1.00 58.44 146 TRP A O 1
ATOM 1144 N N . GLU A 1 147 ? -3.861 -20.172 -6.299 1.00 54.88 147 GLU A N 1
ATOM 1145 C CA . GLU A 1 147 ? -4.259 -21.185 -5.312 1.00 54.88 147 GLU A CA 1
ATOM 1146 C C . GLU A 1 147 ? -3.873 -22.601 -5.749 1.00 54.88 147 GLU A C 1
ATOM 1148 O O . GLU A 1 147 ? -3.821 -23.526 -4.935 1.00 54.88 147 GLU A O 1
ATOM 1153 N N . THR A 1 148 ? -3.576 -22.790 -7.035 1.00 53.56 148 THR A N 1
ATOM 1154 C CA . THR A 1 148 ? -3.146 -24.084 -7.543 1.00 53.56 148 THR A CA 1
ATOM 1155 C C . THR A 1 148 ? -1.636 -24.184 -7.423 1.00 53.56 148 THR A C 1
ATOM 1157 O O . THR A 1 148 ? -0.889 -23.757 -8.300 1.00 53.56 148 THR A O 1
ATOM 1160 N N . VAL A 1 149 ? -1.169 -24.793 -6.332 1.00 52.94 149 VAL A N 1
ATOM 1161 C CA . VAL A 1 149 ? 0.182 -25.362 -6.295 1.00 52.94 149 VAL A CA 1
ATOM 1162 C C . VAL A 1 149 ? 0.314 -26.232 -7.554 1.00 52.94 149 VAL A C 1
ATOM 1164 O O . VAL A 1 149 ? -0.562 -27.080 -7.766 1.00 52.94 149 VAL A O 1
ATOM 1167 N N . PRO A 1 150 ? 1.337 -26.042 -8.416 1.00 56.03 150 PRO A N 1
ATOM 1168 C CA . PRO A 1 150 ? 1.568 -26.948 -9.534 1.00 56.03 150 PRO A CA 1
ATOM 1169 C C . PRO A 1 150 ? 1.524 -28.357 -8.970 1.00 56.03 150 PRO A C 1
ATOM 1171 O O . PRO A 1 150 ? 2.131 -28.574 -7.925 1.00 56.03 150 PRO A O 1
ATOM 1174 N N . ASN A 1 151 ? 0.781 -29.278 -9.588 1.00 51.84 151 ASN A N 1
ATOM 1175 C CA . ASN A 1 151 ? 0.753 -30.675 -9.166 1.00 51.84 151 ASN A CA 1
ATOM 1176 C C . ASN A 1 151 ? 2.188 -31.212 -9.210 1.00 51.84 151 ASN A C 1
ATOM 1178 O O . ASN A 1 151 ? 2.643 -31.733 -10.227 1.00 51.84 151 ASN A O 1
ATOM 1182 N N . ILE A 1 152 ? 2.927 -31.028 -8.119 1.00 51.91 152 ILE A N 1
ATOM 1183 C CA . ILE A 1 152 ? 4.211 -31.647 -7.898 1.00 51.91 152 ILE A CA 1
ATOM 1184 C C . ILE A 1 152 ? 3.812 -33.102 -7.799 1.00 51.91 152 ILE A C 1
ATOM 1186 O O . ILE A 1 152 ? 3.112 -33.481 -6.859 1.00 51.91 152 ILE A O 1
ATOM 1190 N N . SER A 1 153 ? 4.154 -33.894 -8.811 1.00 50.53 153 SER A N 1
ATOM 1191 C CA . SER A 1 153 ? 4.041 -35.338 -8.721 1.00 50.53 153 SER A CA 1
ATOM 1192 C C . SER A 1 153 ? 4.822 -35.730 -7.475 1.00 50.53 153 SER A C 1
ATOM 1194 O O . SER A 1 153 ? 6.054 -35.747 -7.498 1.00 50.53 153 SER A O 1
ATOM 1196 N N . CYS A 1 154 ? 4.120 -35.937 -6.357 1.00 46.19 154 CYS A N 1
ATOM 1197 C CA . CYS A 1 154 ? 4.717 -36.482 -5.153 1.00 46.19 154 CYS A CA 1
ATOM 1198 C C . CYS A 1 154 ? 5.495 -37.713 -5.613 1.00 46.19 154 CYS A C 1
ATOM 1200 O O . CYS A 1 154 ? 4.916 -38.508 -6.362 1.00 46.19 154 CYS A O 1
ATOM 1202 N N . PRO A 1 155 ? 6.784 -37.859 -5.259 1.00 46.56 155 PRO A N 1
ATOM 1203 C CA . PRO A 1 155 ? 7.534 -39.036 -5.653 1.00 46.56 155 PRO A CA 1
ATOM 1204 C C . PRO A 1 155 ? 6.734 -40.241 -5.178 1.00 46.56 155 PRO A C 1
ATOM 1206 O O . PRO A 1 155 ? 6.484 -40.403 -3.983 1.00 46.56 155 PRO A O 1
ATOM 1209 N N . GLU A 1 156 ? 6.231 -41.000 -6.147 1.00 49.50 156 GLU A N 1
ATOM 1210 C CA . GLU A 1 156 ? 5.389 -42.156 -5.925 1.00 49.50 156 GLU A CA 1
ATOM 1211 C C . GLU A 1 156 ? 6.229 -43.147 -5.130 1.00 49.50 156 GLU A C 1
ATOM 1213 O O . GLU A 1 156 ? 7.110 -43.821 -5.668 1.00 49.50 156 GLU A O 1
ATOM 1218 N N . THR A 1 157 ? 6.024 -43.183 -3.813 1.00 49.66 157 THR A N 1
ATOM 1219 C CA . THR A 1 157 ? 6.561 -44.249 -2.983 1.00 49.66 157 THR A CA 1
ATOM 1220 C C . THR A 1 157 ? 5.900 -45.505 -3.512 1.00 49.66 157 THR A C 1
ATOM 1222 O O . THR A 1 157 ? 4.715 -45.724 -3.266 1.00 49.66 157 THR A O 1
ATOM 1225 N N . THR A 1 158 ? 6.641 -46.268 -4.315 1.00 44.38 158 THR A N 1
ATOM 1226 C CA . THR A 1 158 ? 6.167 -47.489 -4.953 1.00 44.38 158 THR A CA 1
ATOM 1227 C C . THR A 1 158 ? 5.482 -48.330 -3.888 1.00 44.38 158 THR A C 1
ATOM 1229 O O . THR A 1 158 ? 6.127 -48.816 -2.955 1.00 44.38 158 THR A O 1
ATOM 1232 N N . ALA A 1 159 ? 4.157 -48.440 -3.984 1.00 45.56 159 ALA A N 1
ATOM 1233 C CA . ALA A 1 159 ? 3.405 -49.343 -3.142 1.00 45.56 159 ALA A CA 1
ATOM 1234 C C . ALA A 1 159 ? 3.995 -50.737 -3.376 1.00 45.56 159 ALA A C 1
ATOM 1236 O O . ALA A 1 159 ? 4.034 -51.229 -4.506 1.00 45.56 159 ALA A O 1
ATOM 1237 N N . GLY A 1 160 ? 4.531 -51.329 -2.307 1.00 52.56 160 GLY A N 1
ATOM 1238 C CA . GLY A 1 160 ? 5.011 -52.703 -2.310 1.00 52.56 160 GLY A CA 1
ATOM 1239 C C . GLY A 1 160 ? 3.942 -53.656 -2.857 1.00 52.56 160 GLY A C 1
ATOM 1240 O O . GLY A 1 160 ? 2.757 -53.313 -2.894 1.00 52.56 160 GLY A O 1
ATOM 1241 N N . PRO A 1 161 ? 4.348 -54.848 -3.315 1.00 43.12 161 PRO A N 1
ATOM 1242 C CA . PRO A 1 161 ? 3.528 -55.688 -4.173 1.00 43.12 161 PRO A CA 1
ATOM 1243 C C . PRO A 1 161 ? 2.174 -55.992 -3.527 1.00 43.12 161 PRO A C 1
ATOM 1245 O O . PRO A 1 161 ? 2.097 -56.490 -2.403 1.00 43.12 161 PRO A O 1
ATOM 1248 N N . ALA A 1 162 ? 1.110 -55.695 -4.272 1.00 41.97 162 ALA A N 1
ATOM 1249 C CA . ALA A 1 162 ? -0.254 -56.060 -3.936 1.00 41.97 162 ALA A CA 1
ATOM 1250 C C . ALA A 1 162 ? -0.351 -57.587 -3.791 1.00 41.97 162 ALA A C 1
ATOM 1252 O O . ALA A 1 162 ? -0.284 -58.328 -4.773 1.00 41.97 162 ALA A O 1
ATOM 1253 N N . VAL A 1 163 ? -0.500 -58.065 -2.556 1.00 42.31 163 VAL A N 1
ATOM 1254 C CA . VAL A 1 163 ? -0.824 -59.466 -2.291 1.00 42.31 163 VAL A CA 1
ATOM 1255 C C . VAL A 1 163 ? -2.313 -59.654 -2.564 1.00 42.31 163 VAL A C 1
ATOM 1257 O O . VAL A 1 163 ? -3.176 -59.194 -1.820 1.00 42.31 163 VAL A O 1
ATOM 1260 N N . VAL A 1 164 ? -2.596 -60.316 -3.680 1.00 43.06 164 VAL A N 1
ATOM 1261 C CA . VAL A 1 164 ? -3.917 -60.808 -4.079 1.00 43.06 164 VAL A CA 1
ATOM 1262 C C . VAL A 1 164 ? -4.416 -61.803 -3.017 1.00 43.06 164 VAL A C 1
ATOM 1264 O O . VAL A 1 164 ? -3.684 -62.749 -2.718 1.00 43.06 164 VAL A O 1
ATOM 1267 N N . PRO A 1 165 ? -5.626 -61.676 -2.438 1.00 39.81 165 PRO A N 1
ATOM 1268 C CA . PRO A 1 165 ? -6.120 -62.689 -1.518 1.00 39.81 165 PRO A CA 1
ATOM 1269 C C . PRO A 1 165 ? -6.777 -63.823 -2.313 1.00 39.81 165 PRO A C 1
ATOM 1271 O O . PRO A 1 165 ? -7.924 -63.725 -2.747 1.00 39.81 165 PRO A O 1
ATOM 1274 N N . SER A 1 166 ? -6.046 -64.920 -2.505 1.00 35.34 166 SER A N 1
ATOM 1275 C CA . SER A 1 166 ? -6.609 -66.204 -2.926 1.00 35.34 166 SER A CA 1
ATOM 1276 C C . SER A 1 166 ? -7.198 -66.949 -1.724 1.00 35.34 166 SER A C 1
ATOM 1278 O O . SER A 1 166 ? -6.555 -67.122 -0.692 1.00 35.34 166 SER A O 1
ATOM 1280 N N . GLN A 1 167 ? -8.446 -67.380 -1.887 1.00 38.50 167 GLN A N 1
ATOM 1281 C CA . GLN A 1 167 ? -9.238 -68.194 -0.968 1.00 38.50 167 GLN A CA 1
ATOM 1282 C C . GLN A 1 167 ? -8.541 -69.529 -0.643 1.00 38.50 167 GLN A C 1
ATOM 1284 O O . GLN A 1 167 ? -8.130 -70.198 -1.584 1.00 38.50 167 GLN A O 1
ATOM 1289 N N . GLN A 1 168 ? -8.500 -69.954 0.634 1.00 34.03 168 GLN A N 1
ATOM 1290 C CA . GLN A 1 168 ? -8.872 -71.315 1.091 1.00 34.03 168 GLN A CA 1
ATOM 1291 C C . GLN A 1 168 ? -8.550 -71.606 2.578 1.00 34.03 168 GLN A C 1
ATOM 1293 O O . GLN A 1 168 ? -7.418 -71.492 3.025 1.00 34.03 168 GLN A O 1
ATOM 1298 N N . LEU A 1 169 ? -9.603 -72.078 3.260 1.00 31.91 169 LEU A N 1
ATOM 1299 C CA . LEU A 1 169 ? -9.713 -73.167 4.248 1.00 31.91 169 LEU A CA 1
ATOM 1300 C C . LEU A 1 169 ? -8.984 -73.151 5.617 1.00 31.91 169 LEU A C 1
ATOM 1302 O O . LEU A 1 169 ? -7.790 -72.926 5.760 1.00 31.91 169 LEU A O 1
ATOM 1306 N N . MET A 1 170 ? -9.791 -73.517 6.619 1.00 35.84 170 MET A N 1
ATOM 1307 C CA . MET A 1 170 ? -9.521 -73.789 8.035 1.00 35.84 170 MET A CA 1
ATOM 1308 C C . MET A 1 170 ? -8.431 -74.848 8.289 1.00 35.84 170 MET A C 1
ATOM 1310 O O . MET A 1 170 ? -8.479 -75.906 7.668 1.00 35.84 170 MET A O 1
ATOM 1314 N N . ASN A 1 171 ? -7.572 -74.645 9.302 1.00 31.88 171 ASN A N 1
ATOM 1315 C CA . ASN A 1 171 ? -7.399 -75.602 10.410 1.00 31.88 171 ASN A CA 1
ATOM 1316 C C . ASN A 1 171 ? -6.517 -75.079 11.563 1.00 31.88 171 ASN A C 1
ATOM 1318 O O . ASN A 1 171 ? -5.721 -74.158 11.429 1.00 31.88 171 ASN A O 1
ATOM 1322 N N . THR A 1 172 ? -6.736 -75.705 12.713 1.00 35.25 172 THR A N 1
ATOM 1323 C CA . THR A 1 172 ? -6.264 -75.459 14.080 1.00 35.25 172 THR A CA 1
ATOM 1324 C C . THR A 1 172 ? -4.815 -75.878 14.408 1.00 35.25 172 THR A C 1
ATOM 1326 O O . THR A 1 172 ? -4.292 -76.810 13.813 1.00 35.25 172 THR A O 1
ATOM 1329 N N . GLN A 1 173 ? -4.311 -75.293 15.514 1.00 32.50 173 GLN A N 1
ATOM 1330 C CA . GLN A 1 173 ? -3.354 -75.810 16.526 1.00 32.50 173 GLN A CA 1
ATOM 1331 C C . GLN A 1 173 ? -1.820 -75.581 16.412 1.00 32.50 173 GLN A C 1
ATOM 1333 O O . GLN A 1 173 ? -1.138 -76.091 15.539 1.00 32.50 173 GLN A O 1
ATOM 1338 N N . GLN A 1 174 ? -1.329 -74.917 17.478 1.00 30.64 174 GLN A N 1
ATOM 1339 C CA . GLN A 1 174 ? -0.122 -75.154 18.304 1.00 30.64 174 GLN A CA 1
ATOM 1340 C C . GLN A 1 174 ? 1.310 -74.830 17.803 1.00 30.64 174 GLN A C 1
ATOM 1342 O O . GLN A 1 174 ? 1.927 -75.558 17.044 1.00 30.64 174 GLN A O 1
ATOM 1347 N N . ALA A 1 175 ? 1.849 -73.755 18.405 1.00 33.88 175 ALA A N 1
ATOM 1348 C CA . ALA A 1 175 ? 3.152 -73.584 19.077 1.00 33.88 175 ALA A CA 1
ATOM 1349 C C . ALA A 1 175 ? 4.391 -74.402 18.631 1.00 33.88 175 ALA A C 1
ATOM 1351 O O . ALA A 1 175 ? 4.471 -75.599 18.874 1.00 33.88 175 ALA A O 1
ATOM 1352 N N . THR A 1 176 ? 5.474 -73.721 18.220 1.00 35.19 176 THR A N 1
ATOM 1353 C CA . THR A 1 176 ? 6.651 -73.392 19.071 1.00 35.19 176 THR A CA 1
ATOM 1354 C C . THR A 1 176 ? 7.777 -72.688 18.281 1.00 35.19 176 THR A C 1
ATOM 1356 O O . THR A 1 176 ? 8.193 -73.141 17.226 1.00 35.19 176 THR A O 1
ATOM 1359 N N . SER A 1 177 ? 8.309 -71.625 18.899 1.00 32.41 177 SER A N 1
ATOM 1360 C CA . SER A 1 177 ? 9.718 -71.186 18.937 1.00 32.41 177 SER A CA 1
ATOM 1361 C C . SER A 1 177 ? 10.452 -70.476 17.772 1.00 32.41 177 SER A C 1
ATOM 1363 O O . SER A 1 177 ? 10.810 -71.064 16.762 1.00 32.41 177 SER A O 1
ATOM 1365 N N . MET A 1 178 ? 10.867 -69.246 18.133 1.00 32.56 178 MET A N 1
ATOM 1366 C CA . MET A 1 178 ? 12.136 -68.526 17.885 1.00 32.56 178 MET A CA 1
ATOM 1367 C C . MET A 1 178 ? 12.439 -67.972 16.482 1.00 32.56 178 MET A C 1
ATOM 1369 O O . MET A 1 178 ? 12.986 -68.668 15.639 1.00 32.56 178 MET A O 1
ATOM 1373 N N . ALA A 1 179 ? 12.283 -66.654 16.303 1.00 34.44 179 ALA A N 1
ATOM 1374 C CA . ALA A 1 179 ? 13.401 -65.701 16.421 1.00 34.44 179 ALA A CA 1
ATOM 1375 C C . ALA A 1 179 ? 13.024 -64.295 15.905 1.00 34.44 179 ALA A C 1
ATOM 1377 O O . ALA A 1 179 ? 12.678 -64.126 14.744 1.00 34.44 179 ALA A O 1
ATOM 1378 N N . GLY A 1 180 ? 13.208 -63.292 16.771 1.00 37.62 180 GLY A N 1
ATOM 1379 C CA . GLY A 1 180 ? 13.807 -62.008 16.393 1.00 37.62 180 GLY A CA 1
ATOM 1380 C C . GLY A 1 180 ? 12.916 -60.914 15.795 1.00 37.62 180 GLY A C 1
ATOM 1381 O O . GLY A 1 180 ? 12.622 -60.928 14.609 1.00 37.62 180 GLY A O 1
ATOM 1382 N N . GLY A 1 181 ? 12.685 -59.858 16.586 1.00 41.66 181 GLY A N 1
ATOM 1383 C CA . GLY A 1 181 ? 12.7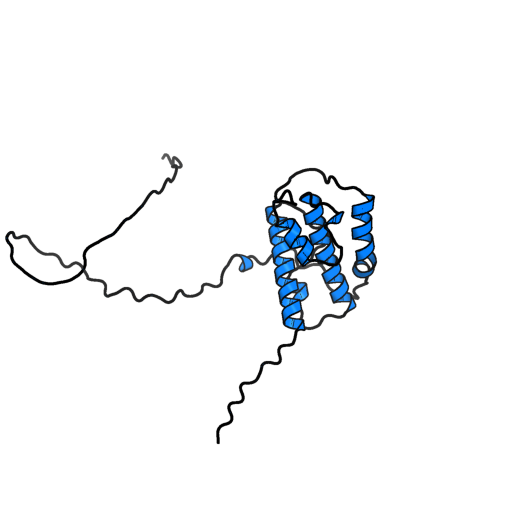54 -58.491 16.052 1.00 41.66 181 GLY A CA 1
ATOM 1384 C C . GLY A 1 181 ? 11.521 -57.607 16.236 1.00 41.66 181 GLY A C 1
ATOM 1385 O O . GLY A 1 181 ? 10.673 -57.544 15.361 1.00 41.66 181 GLY A O 1
ATOM 1386 N N . LEU A 1 182 ? 11.524 -56.852 17.341 1.00 48.44 182 LEU A N 1
ATOM 1387 C CA . LEU A 1 182 ? 10.879 -55.544 17.549 1.00 48.44 182 LEU A CA 1
ATOM 1388 C C . LEU A 1 182 ? 9.346 -55.465 17.410 1.00 48.44 182 LEU A C 1
ATOM 1390 O O . LEU A 1 182 ? 8.774 -55.137 16.377 1.00 48.44 182 LEU A O 1
ATOM 1394 N N . VAL A 1 183 ? 8.697 -55.657 18.556 1.00 48.84 183 VAL A N 1
ATOM 1395 C CA . VAL A 1 183 ? 7.369 -55.123 18.871 1.00 48.84 183 VAL A CA 1
ATOM 1396 C C . VAL A 1 183 ? 7.446 -53.632 19.220 1.00 48.84 183 VAL A C 1
ATOM 1398 O O . VAL A 1 183 ? 8.458 -53.186 19.764 1.00 48.84 183 VAL A O 1
ATOM 1401 N N . THR A 1 184 ? 6.290 -52.960 19.097 1.00 43.69 184 THR A N 1
ATOM 1402 C CA . THR A 1 184 ? 5.865 -51.732 19.822 1.00 43.69 184 THR A CA 1
ATOM 1403 C C . THR A 1 184 ? 6.127 -50.432 19.039 1.00 43.69 184 THR A C 1
ATOM 1405 O O . THR A 1 184 ? 7.272 -50.061 18.841 1.00 43.69 184 THR A O 1
ATOM 1408 N N . SER A 1 185 ? 5.154 -49.649 18.566 1.00 48.31 185 SER A N 1
ATOM 1409 C CA . SER A 1 185 ? 3.696 -49.663 18.730 1.00 48.31 185 SER A CA 1
ATOM 1410 C C . SER A 1 185 ? 3.027 -48.823 17.641 1.00 48.31 185 SER A C 1
ATOM 1412 O O . SER A 1 185 ? 3.556 -47.797 17.222 1.00 48.31 185 SER A O 1
ATOM 1414 N N . ALA A 1 186 ? 1.812 -49.221 17.268 1.00 53.47 186 ALA A N 1
ATOM 1415 C CA . ALA A 1 186 ? 0.825 -48.349 16.649 1.00 53.47 186 ALA A CA 1
ATOM 1416 C C . ALA A 1 186 ? 0.153 -47.471 17.719 1.00 53.47 186 ALA A C 1
ATOM 1418 O O . ALA A 1 186 ? -0.115 -47.944 18.823 1.00 53.47 186 ALA A O 1
ATOM 1419 N N . ALA A 1 187 ? -0.211 -46.241 17.363 1.00 45.88 187 ALA A N 1
ATOM 1420 C CA . ALA A 1 187 ? -1.359 -45.565 17.955 1.00 45.88 187 ALA A CA 1
ATOM 1421 C C . ALA A 1 187 ? -2.048 -44.739 16.868 1.00 45.88 187 ALA A C 1
ATOM 1423 O O . ALA A 1 187 ? -1.571 -43.692 16.437 1.00 45.88 187 ALA A O 1
ATOM 1424 N N . ALA A 1 188 ? -3.160 -45.293 16.399 1.00 49.88 188 ALA A N 1
ATOM 1425 C CA . ALA A 1 188 ? -4.173 -44.614 15.624 1.00 49.88 188 ALA A CA 1
ATOM 1426 C C . ALA A 1 188 ? -4.925 -43.617 16.515 1.00 49.88 188 ALA A C 1
ATOM 1428 O O . ALA A 1 188 ? -5.220 -43.942 17.662 1.00 49.88 188 ALA A O 1
ATOM 1429 N N . SER A 1 189 ? -5.323 -42.478 15.949 1.00 37.97 189 SER A N 1
ATOM 1430 C CA . SER A 1 189 ? -6.462 -41.707 16.450 1.00 37.97 189 SER A CA 1
ATOM 1431 C C . SER A 1 189 ? -7.257 -41.157 15.272 1.00 37.97 189 SER A C 1
ATOM 1433 O O . SER A 1 189 ? -6.901 -40.162 14.649 1.00 37.97 189 SER A O 1
ATOM 1435 N N . ILE A 1 190 ? -8.336 -41.875 14.973 1.00 49.34 190 ILE A N 1
ATOM 1436 C CA . ILE A 1 190 ? -9.471 -41.459 14.153 1.00 49.34 190 ILE A CA 1
ATOM 1437 C C . ILE A 1 190 ? -10.385 -40.654 15.076 1.00 49.34 190 ILE A C 1
ATOM 1439 O O . ILE A 1 190 ? -10.745 -41.200 16.111 1.00 49.34 190 ILE A O 1
ATOM 1443 N N . VAL A 1 191 ? -10.832 -39.455 14.689 1.00 47.44 191 VAL A N 1
ATOM 1444 C CA . VAL A 1 191 ? -12.242 -39.048 14.851 1.00 47.44 191 VAL A CA 1
ATOM 1445 C C . VAL A 1 191 ? -12.601 -38.046 13.751 1.00 47.44 191 VAL A C 1
ATOM 1447 O O . VAL A 1 191 ? -12.203 -36.885 13.778 1.00 47.44 191 VAL A O 1
ATOM 1450 N N . SER A 1 192 ? -13.423 -38.512 12.816 1.00 44.75 192 SER A N 1
ATOM 1451 C CA . SER A 1 192 ? -14.277 -37.694 11.961 1.00 44.75 192 SER A CA 1
ATOM 1452 C C . SER A 1 192 ? -15.519 -37.283 12.758 1.00 44.75 192 SER A C 1
ATOM 1454 O O . SER A 1 192 ? -16.228 -38.153 13.257 1.00 44.75 192 SER A O 1
ATOM 1456 N N . ILE A 1 193 ? -15.839 -35.989 12.839 1.00 52.91 193 ILE A N 1
ATOM 1457 C CA . ILE A 1 193 ? -17.197 -35.526 13.176 1.00 52.91 193 ILE A CA 1
ATOM 1458 C C . ILE A 1 193 ? -17.718 -34.743 11.975 1.00 52.91 193 ILE A C 1
ATOM 1460 O O . ILE A 1 193 ? -17.617 -33.525 11.872 1.00 52.91 193 ILE A O 1
ATOM 1464 N N . TRP A 1 194 ? -18.261 -35.507 11.032 1.00 61.28 194 TRP A N 1
ATOM 1465 C CA . TRP A 1 194 ? -19.216 -35.024 10.048 1.00 61.28 194 TRP A CA 1
ATOM 1466 C C . TRP A 1 194 ? -20.559 -34.871 10.768 1.00 61.28 194 TRP A C 1
ATOM 1468 O O . TRP A 1 194 ? -21.166 -35.858 11.187 1.00 61.28 194 TRP A O 1
ATOM 1478 N N . ARG A 1 195 ? -21.015 -33.631 10.961 1.00 57.66 195 ARG A N 1
ATOM 1479 C CA . ARG A 1 195 ? -22.368 -33.354 11.450 1.00 57.66 195 ARG A CA 1
ATOM 1480 C C . ARG A 1 195 ? -23.309 -33.437 10.249 1.00 57.66 195 ARG A C 1
ATOM 1482 O O . ARG A 1 195 ? -23.214 -32.636 9.327 1.00 57.66 195 ARG A O 1
ATOM 1489 N N . GLY A 1 196 ? -24.148 -34.470 10.259 1.00 46.56 196 GLY A N 1
ATOM 1490 C CA . GLY A 1 196 ? -25.003 -34.875 9.150 1.00 46.56 196 GLY A CA 1
ATOM 1491 C C . GLY A 1 196 ? -25.958 -33.794 8.642 1.00 46.56 196 GLY A C 1
ATOM 1492 O O . GLY A 1 196 ? -26.682 -33.165 9.414 1.00 46.56 196 GLY A O 1
ATOM 1493 N N . TRP A 1 197 ? -25.996 -33.660 7.318 1.00 51.44 197 TRP A N 1
ATOM 1494 C CA . TRP A 1 197 ? -27.104 -33.068 6.580 1.00 51.44 197 TRP A CA 1
ATOM 1495 C C . TRP A 1 197 ? -28.135 -34.174 6.324 1.00 51.44 197 TRP A C 1
ATOM 1497 O O . TRP A 1 197 ? -27.844 -35.193 5.699 1.00 51.44 197 TRP A O 1
ATOM 1507 N N . THR A 1 198 ? -29.341 -33.997 6.853 1.00 57.09 198 THR A N 1
ATOM 1508 C CA . THR A 1 198 ? -30.503 -34.849 6.605 1.00 57.09 198 THR A CA 1
ATOM 1509 C C . THR A 1 198 ? -30.962 -34.737 5.147 1.00 57.09 198 THR A C 1
ATOM 1511 O O . THR A 1 198 ? -31.460 -33.701 4.715 1.00 57.09 198 THR A O 1
ATOM 1514 N N . GLY A 1 199 ? -30.819 -35.822 4.386 1.00 46.12 199 GLY A N 1
ATOM 1515 C CA . GLY A 1 199 ? -31.429 -36.004 3.069 1.00 46.12 199 GLY A CA 1
ATOM 1516 C C . GLY A 1 199 ? -32.508 -37.077 3.149 1.00 46.12 199 GLY A C 1
ATOM 1517 O O . GLY A 1 199 ? -32.198 -38.260 3.233 1.00 46.12 199 GLY A O 1
ATOM 1518 N N . ASN A 1 200 ? -33.767 -36.647 3.184 1.00 45.84 200 ASN A N 1
ATOM 1519 C CA . ASN A 1 200 ? -34.956 -37.485 3.285 1.00 45.84 200 ASN A CA 1
ATOM 1520 C C . ASN A 1 200 ? -35.659 -37.498 1.918 1.00 45.84 200 ASN A C 1
ATOM 1522 O O . ASN A 1 200 ? -36.229 -36.469 1.546 1.00 45.84 200 ASN A O 1
ATOM 1526 N N . LYS A 1 201 ? -35.598 -38.618 1.186 1.00 36.00 201 LYS A N 1
ATOM 1527 C CA . LYS A 1 201 ? -36.666 -39.174 0.330 1.00 36.00 201 LYS A CA 1
ATOM 1528 C C . LYS A 1 201 ? -36.213 -40.440 -0.387 1.00 36.00 201 LYS A C 1
ATOM 1530 O O . LYS A 1 201 ? -35.144 -40.391 -1.029 1.00 36.00 201 LYS A O 1
#

Organism: Timema cristinae (NCBI:txid61476)

InterPro domains:
  IPR018791 UV radiation resistance protein/autophagy-related protein 14 [PF10186] (11-51)

pLDDT: mean 73.79, std 23.48, range [30.64, 98.25]

Radius of gyration: 29.05 Å; chains: 1; bounding box: 79×91×42 Å